Protein AF-A0A1T5EN67-F1 (afdb_monomer_lite)

Foldseek 3Di:
DPPDDPVVVCVPDVDPVRVLLVVLLPLQLPDPVLVVLLVDDDAPVCLLVSLLVNLVSSLVSCVVCVVSLVSLVVVVVVPDVSSVVSVCVRCVSVLVSQLVLLCVLCVPPDPVLHDNSNVLSVVLVVLSVVLSNPQPPDDPDPDHSVNSSSVSSVVSSQSSNSHDPPPPPDDDPPPDPPPDDDDDDPDDDDDDDDDDDDD

Secondary structure (DSSP, 8-state):
-----HHHHTTT-SSHHHHHHHHHHT--SS-HHHHHHHHS---TTTHHHHHHHHHHHHHHHHHHHHHHHHHHHHHHHTT-HHHHHHHHHHHHHHHHHHHHHHHHHTTTS-GGGPPPHHHHHHHHHHHHHHHHHHTTSPPSSS--HHHHHHHHHHHHHHHHTTSS----SSS--PPPPPS--PPPP--------------

Sequence (199 aa):
MAAVSSSTFYLYFESVAEAGLAVVEEVQQATPELMALLATEWTADNVMAKAKAFVQAYMAVWDTHHALLRIRNFVADEGDKRFHDVRRRAVEPIHLALQEKIEALQADLPPDQRLDPPSTASVVLAMLERTAALVRLPSAHKATRPRQIETTAFLLASALMGGMPRDVKNARKSPAKPAGQQRPARRRARQAEDGTTGA

Structure (mmCIF, N/CA/C/O backbone):
data_AF-A0A1T5EN67-F1
#
_entry.id   AF-A0A1T5EN67-F1
#
loop_
_atom_site.group_PDB
_atom_site.id
_atom_site.type_symbol
_atom_site.label_atom_id
_atom_site.label_alt_id
_atom_site.label_comp_id
_atom_site.label_asym_id
_atom_site.label_entity_id
_atom_site.label_seq_id
_atom_site.pdbx_PDB_ins_code
_atom_site.Cartn_x
_atom_site.Cartn_y
_atom_site.Cartn_z
_atom_site.occupancy
_atom_site.B_iso_or_equiv
_atom_site.auth_seq_id
_atom_site.auth_comp_id
_atom_site.auth_asym_id
_atom_site.auth_atom_id
_atom_site.pdbx_PDB_model_num
ATOM 1 N N . MET A 1 1 ? 21.736 -10.598 -19.659 1.00 48.94 1 MET A N 1
ATOM 2 C CA . MET A 1 1 ? 21.180 -9.678 -20.674 1.00 48.94 1 MET A CA 1
ATOM 3 C C . MET A 1 1 ? 20.738 -10.512 -21.858 1.00 48.94 1 MET A C 1
ATOM 5 O O . MET A 1 1 ? 21.446 -11.461 -22.174 1.00 48.94 1 MET A O 1
ATOM 9 N N . ALA A 1 2 ? 19.597 -10.208 -22.478 1.00 57.59 2 ALA A N 1
ATOM 10 C CA . ALA A 1 2 ? 19.244 -10.841 -23.745 1.00 57.59 2 ALA A CA 1
ATOM 11 C C . ALA A 1 2 ? 20.337 -10.490 -24.770 1.00 57.59 2 ALA A C 1
ATOM 13 O O . ALA A 1 2 ? 20.614 -9.313 -24.989 1.00 57.59 2 ALA A O 1
ATOM 14 N N . ALA A 1 3 ? 21.016 -11.493 -25.325 1.00 66.75 3 ALA A N 1
ATOM 15 C CA . ALA A 1 3 ? 22.124 -11.317 -26.265 1.00 66.75 3 ALA A CA 1
ATOM 16 C C . ALA A 1 3 ? 21.603 -11.006 -27.680 1.00 66.75 3 ALA A C 1
ATOM 18 O O . ALA A 1 3 ? 21.894 -11.720 -28.635 1.00 66.75 3 ALA A O 1
ATOM 19 N N . VAL A 1 4 ? 20.773 -9.971 -27.801 1.00 75.38 4 VAL A N 1
ATOM 20 C CA . VAL A 1 4 ? 20.157 -9.543 -29.061 1.00 75.38 4 VAL A CA 1
ATOM 21 C C . VAL A 1 4 ? 20.617 -8.134 -29.417 1.00 75.38 4 VAL A C 1
ATOM 23 O O . VAL A 1 4 ? 20.901 -7.319 -28.541 1.00 75.38 4 VAL A O 1
ATOM 26 N N . SER A 1 5 ? 20.724 -7.852 -30.717 1.00 82.50 5 SER A N 1
ATOM 27 C CA . SER A 1 5 ? 21.092 -6.518 -31.196 1.00 82.50 5 SER A CA 1
ATOM 28 C C . SER A 1 5 ? 20.009 -5.487 -30.845 1.00 82.50 5 SER A C 1
ATOM 30 O O . SER A 1 5 ? 18.836 -5.842 -30.722 1.00 82.50 5 SER A O 1
ATOM 32 N N . SER A 1 6 ? 20.380 -4.205 -30.740 1.00 81.31 6 SER A N 1
ATOM 33 C CA . SER A 1 6 ? 19.417 -3.104 -30.546 1.00 81.31 6 SER A CA 1
ATOM 34 C C . SER A 1 6 ? 18.300 -3.139 -31.600 1.00 81.31 6 SER A C 1
ATOM 36 O O . SER A 1 6 ? 17.125 -3.028 -31.273 1.00 81.31 6 SER A O 1
ATOM 38 N N . SER A 1 7 ? 18.643 -3.419 -32.860 1.00 82.62 7 SER A N 1
ATOM 39 C CA . SER A 1 7 ? 17.667 -3.549 -33.946 1.00 82.62 7 SER A CA 1
ATOM 40 C C . SER A 1 7 ? 16.683 -4.700 -33.723 1.00 82.62 7 SER A C 1
ATOM 42 O O . SER A 1 7 ? 15.506 -4.568 -34.029 1.00 82.62 7 SER A O 1
ATOM 44 N N . THR A 1 8 ? 17.145 -5.820 -33.158 1.00 83.56 8 THR A N 1
ATOM 45 C CA . THR A 1 8 ? 16.290 -6.967 -32.819 1.00 83.56 8 THR A CA 1
ATOM 46 C C . THR A 1 8 ? 15.347 -6.652 -31.656 1.00 83.56 8 THR A C 1
ATOM 48 O O . THR A 1 8 ? 14.231 -7.151 -31.647 1.00 83.56 8 THR A O 1
ATOM 51 N N . PHE A 1 9 ? 15.757 -5.818 -30.694 1.00 83.81 9 PHE A N 1
ATOM 52 C CA . PHE A 1 9 ? 14.887 -5.364 -29.601 1.00 83.81 9 PHE A CA 1
ATOM 53 C C . PHE A 1 9 ? 13.674 -4.588 -30.132 1.00 83.81 9 PHE A C 1
ATOM 55 O O . PHE A 1 9 ? 12.543 -4.885 -29.750 1.00 83.81 9 PHE A O 1
ATOM 62 N N . TYR A 1 10 ? 13.901 -3.670 -31.077 1.00 86.94 10 TYR A N 1
ATOM 63 C CA . TYR A 1 10 ? 12.835 -2.857 -31.669 1.00 86.94 10 TYR A CA 1
ATOM 64 C C . TYR A 1 10 ? 11.905 -3.618 -32.631 1.00 86.94 10 TYR A C 1
ATOM 66 O O . TYR A 1 10 ? 10.948 -3.043 -33.139 1.00 86.94 10 TYR A O 1
ATOM 74 N N . LEU A 1 11 ? 12.144 -4.915 -32.866 1.00 86.56 11 LEU A N 1
ATOM 75 C CA . LEU A 1 11 ? 11.154 -5.788 -33.509 1.00 86.56 11 LEU A CA 1
ATOM 76 C C . LEU A 1 11 ? 10.021 -6.186 -32.554 1.00 86.56 11 LEU A C 1
ATOM 78 O O . LEU A 1 11 ? 8.945 -6.543 -33.022 1.00 86.56 11 LEU A O 1
ATOM 82 N N . TYR A 1 12 ? 10.274 -6.167 -31.241 1.00 82.88 12 TYR A N 1
ATOM 83 C CA . TYR A 1 12 ? 9.320 -6.604 -30.217 1.00 82.88 12 TYR A CA 1
ATOM 84 C C . TYR A 1 12 ? 8.681 -5.444 -29.456 1.00 82.88 12 TYR A C 1
ATOM 86 O O . TYR A 1 12 ? 7.569 -5.595 -28.965 1.00 82.88 12 TYR A O 1
ATOM 94 N N . PHE A 1 13 ? 9.380 -4.313 -29.341 1.00 86.31 13 PHE A N 1
ATOM 95 C CA . PHE A 1 13 ? 8.909 -3.138 -28.614 1.00 86.31 13 PHE A CA 1
ATOM 96 C C . PHE A 1 13 ? 9.216 -1.873 -29.412 1.00 86.31 13 PHE A C 1
ATOM 98 O O . PHE A 1 13 ? 10.349 -1.671 -29.838 1.00 86.31 13 PHE A O 1
ATOM 105 N N . GLU A 1 14 ? 8.247 -0.978 -29.553 1.00 83.19 14 GLU A N 1
ATOM 106 C CA . GLU A 1 14 ? 8.411 0.348 -30.152 1.00 83.19 14 GLU A CA 1
ATOM 107 C C . GLU A 1 14 ? 9.344 1.236 -29.313 1.00 83.19 14 GLU A C 1
ATOM 109 O O . GLU A 1 14 ? 10.020 2.119 -29.843 1.00 83.19 14 GLU A O 1
ATOM 114 N N . SER A 1 15 ? 9.414 1.017 -27.993 1.00 84.69 15 SER A N 1
ATOM 115 C CA . SER A 1 15 ? 10.289 1.785 -27.099 1.00 84.69 15 SER A CA 1
ATOM 116 C C . SER A 1 15 ? 10.739 1.018 -25.853 1.00 84.69 15 SER A C 1
ATOM 118 O O . SER A 1 15 ? 10.124 0.046 -25.421 1.00 84.69 15 SER A O 1
ATOM 120 N N . VAL A 1 16 ? 11.792 1.518 -25.196 1.00 83.75 16 VAL A N 1
ATOM 121 C CA . VAL A 1 16 ? 12.219 1.028 -23.870 1.00 83.75 16 VAL A CA 1
ATOM 122 C C . VAL A 1 16 ? 11.106 1.188 -22.827 1.00 83.75 16 VAL A C 1
ATOM 124 O O . VAL A 1 16 ? 10.956 0.333 -21.957 1.00 83.75 16 VAL A O 1
ATOM 127 N N . ALA A 1 17 ? 10.310 2.259 -22.922 1.00 82.31 17 ALA A N 1
ATOM 128 C CA . ALA A 1 17 ? 9.166 2.474 -22.043 1.00 82.31 17 ALA A CA 1
ATOM 129 C C . ALA A 1 17 ? 8.093 1.397 -22.251 1.00 82.31 17 ALA A C 1
ATOM 131 O O . ALA A 1 17 ? 7.559 0.884 -21.279 1.00 82.31 17 ALA A O 1
ATOM 132 N N . GLU A 1 18 ? 7.824 0.994 -23.490 1.00 84.88 18 GLU A N 1
ATOM 133 C CA . GLU A 1 18 ? 6.879 -0.087 -23.779 1.00 84.88 18 GLU A CA 1
ATOM 134 C C . GLU A 1 18 ? 7.373 -1.447 -23.269 1.00 84.88 18 GLU A C 1
ATOM 136 O O . GLU A 1 18 ? 6.616 -2.172 -22.628 1.00 84.88 18 GLU A O 1
ATOM 141 N N . ALA A 1 19 ? 8.659 -1.761 -23.446 1.00 86.56 19 ALA A N 1
ATOM 142 C CA . ALA A 1 19 ? 9.243 -2.960 -22.845 1.00 86.56 19 ALA A CA 1
ATOM 143 C C . ALA A 1 19 ? 9.127 -2.947 -21.312 1.00 86.56 19 ALA A C 1
ATOM 145 O O . ALA A 1 19 ? 8.811 -3.961 -20.691 1.00 86.56 19 ALA A O 1
ATOM 146 N N . GLY A 1 20 ? 9.350 -1.786 -20.688 1.00 86.31 20 GLY A N 1
ATOM 147 C CA . GLY A 1 20 ? 9.154 -1.600 -19.251 1.00 86.31 20 GLY A CA 1
ATOM 148 C C . GLY A 1 20 ? 7.692 -1.736 -18.819 1.00 86.31 20 GLY A C 1
ATOM 149 O O . GLY A 1 20 ? 7.432 -2.297 -17.755 1.00 86.31 20 GLY A O 1
ATOM 150 N N . LEU A 1 21 ? 6.752 -1.260 -19.641 1.00 89.81 21 LEU A N 1
ATOM 151 C CA . LEU A 1 21 ? 5.315 -1.376 -19.407 1.00 89.81 21 LEU A CA 1
ATOM 152 C C . LEU A 1 21 ? 4.895 -2.849 -19.368 1.00 89.81 21 LEU A C 1
ATOM 154 O O . LEU A 1 21 ? 4.294 -3.273 -18.387 1.00 89.81 21 LEU A O 1
ATOM 158 N N . ALA A 1 22 ? 5.303 -3.637 -20.366 1.00 89.50 22 ALA A N 1
ATOM 159 C CA . ALA A 1 22 ? 4.999 -5.065 -20.430 1.00 89.50 22 ALA A CA 1
ATOM 160 C C . ALA A 1 22 ? 5.519 -5.827 -19.199 1.00 89.50 22 ALA A C 1
ATOM 162 O O . ALA A 1 22 ? 4.826 -6.665 -18.636 1.00 89.50 22 ALA A O 1
ATOM 163 N N . VAL A 1 23 ? 6.726 -5.503 -18.725 1.00 90.38 23 VAL A N 1
ATOM 164 C CA . VAL A 1 23 ? 7.293 -6.158 -17.536 1.00 90.38 23 VAL A CA 1
ATOM 165 C C . VAL A 1 23 ? 6.575 -5.739 -16.253 1.00 90.38 23 VAL A C 1
ATOM 167 O O . VAL A 1 23 ? 6.419 -6.557 -15.348 1.00 90.38 23 VAL A O 1
ATOM 170 N N . VAL A 1 24 ? 6.164 -4.473 -16.128 1.00 92.25 24 VAL A N 1
ATOM 171 C CA . VAL A 1 24 ? 5.508 -4.011 -14.898 1.00 92.25 24 VAL A CA 1
ATOM 172 C C . VAL A 1 24 ? 4.030 -4.391 -14.817 1.00 92.25 24 VAL A C 1
ATOM 174 O O . VAL A 1 24 ? 3.497 -4.460 -13.711 1.00 92.25 24 VAL A O 1
ATOM 177 N N . GLU A 1 25 ? 3.380 -4.691 -15.942 1.00 91.50 25 GLU A N 1
ATOM 178 C CA . GLU A 1 25 ? 2.029 -5.268 -15.955 1.00 91.50 25 GLU A CA 1
ATOM 179 C C . GLU A 1 25 ? 1.958 -6.630 -15.256 1.00 91.50 25 GLU A C 1
ATOM 181 O O . GLU A 1 25 ? 0.966 -6.920 -14.594 1.00 91.50 25 GLU A O 1
ATOM 186 N N . GLU A 1 26 ? 3.040 -7.407 -15.296 1.00 89.25 26 GLU A N 1
ATOM 187 C CA . GLU A 1 26 ? 3.143 -8.704 -14.617 1.00 89.25 26 GLU A CA 1
ATOM 188 C C . GLU A 1 26 ? 3.415 -8.581 -13.103 1.00 89.25 26 GLU A C 1
ATOM 190 O O . GLU A 1 26 ? 3.415 -9.573 -12.369 1.00 89.25 26 GLU A O 1
ATOM 195 N N . VAL A 1 27 ? 3.674 -7.368 -12.592 1.00 92.00 27 VAL A N 1
ATOM 196 C CA . VAL A 1 27 ? 3.967 -7.160 -11.168 1.00 92.00 27 VAL A CA 1
ATOM 197 C C . VAL A 1 27 ? 2.672 -7.086 -10.364 1.00 92.00 27 VAL A C 1
ATOM 199 O O . VAL A 1 27 ? 2.053 -6.029 -10.212 1.00 92.00 27 VAL A O 1
ATOM 202 N N . GLN A 1 28 ? 2.313 -8.211 -9.753 1.00 91.75 28 GLN A N 1
ATOM 203 C CA . GLN A 1 28 ? 1.183 -8.298 -8.837 1.00 91.75 28 GLN A CA 1
ATOM 204 C C . GLN A 1 28 ? 1.518 -7.659 -7.479 1.00 91.75 28 GLN A C 1
ATOM 206 O O . GLN A 1 28 ? 2.172 -8.269 -6.635 1.00 91.75 28 GLN A O 1
ATOM 211 N N . GLN A 1 29 ? 1.042 -6.433 -7.229 1.00 94.75 29 GLN A N 1
ATOM 212 C CA . GLN A 1 29 ? 1.193 -5.807 -5.906 1.00 94.75 29 GLN A CA 1
ATOM 213 C C . GLN A 1 29 ? 0.214 -6.358 -4.863 1.00 94.75 29 GLN A C 1
ATOM 215 O O . GLN A 1 29 ? 0.575 -6.514 -3.697 1.00 94.75 29 GLN A O 1
ATOM 220 N N . ALA A 1 30 ? -1.019 -6.651 -5.278 1.00 96.12 30 ALA A N 1
ATOM 221 C CA . ALA A 1 30 ? -2.037 -7.283 -4.449 1.00 96.12 30 ALA A CA 1
ATOM 222 C C . ALA A 1 30 ? -1.812 -8.803 -4.400 1.00 96.12 30 ALA A C 1
ATOM 224 O O . ALA A 1 30 ? -2.541 -9.568 -5.037 1.00 96.12 30 ALA A O 1
ATOM 225 N N . THR A 1 31 ? -0.752 -9.248 -3.720 1.00 96.25 31 THR A N 1
ATOM 226 C CA . THR A 1 31 ? -0.434 -10.683 -3.648 1.00 96.25 31 THR A CA 1
ATOM 227 C C . THR A 1 31 ? -1.480 -11.441 -2.825 1.00 96.25 31 THR A C 1
ATOM 229 O O . THR A 1 31 ? -2.095 -10.851 -1.928 1.00 96.25 31 THR A O 1
ATOM 232 N N . PRO A 1 32 ? -1.681 -12.750 -3.072 1.00 96.00 32 PRO A N 1
ATOM 233 C CA . PRO A 1 32 ? -2.606 -13.562 -2.285 1.00 96.00 32 PRO A CA 1
ATOM 234 C C . PRO A 1 32 ? -2.343 -13.488 -0.777 1.00 96.00 32 PRO A C 1
ATOM 236 O O . PRO A 1 32 ? -3.283 -13.398 0.005 1.00 96.00 32 PRO A O 1
ATOM 239 N N . GLU A 1 33 ? -1.078 -13.455 -0.356 1.00 94.25 33 GLU A N 1
ATOM 240 C CA . GLU A 1 33 ? -0.681 -13.380 1.054 1.00 94.25 33 GLU A CA 1
ATOM 241 C C . GLU A 1 33 ? -1.065 -12.034 1.678 1.00 94.25 33 GLU A C 1
ATOM 243 O O . GLU A 1 33 ? -1.576 -11.982 2.800 1.00 94.25 33 GLU A O 1
ATOM 248 N N . LEU A 1 34 ? -0.844 -10.938 0.942 1.00 96.25 34 LEU A N 1
ATOM 249 C CA . LEU A 1 34 ? -1.196 -9.593 1.385 1.00 96.25 34 LEU A CA 1
ATOM 250 C C . LEU A 1 34 ? -2.718 -9.445 1.522 1.00 96.25 34 LEU A C 1
ATOM 252 O O . LEU A 1 34 ? -3.210 -8.935 2.532 1.00 96.25 34 LEU A O 1
ATOM 256 N N . MET A 1 35 ? -3.459 -9.936 0.527 1.00 98.00 35 MET A N 1
ATOM 257 C CA . MET A 1 35 ? -4.919 -9.896 0.520 1.00 98.00 35 MET A CA 1
ATOM 258 C C . MET A 1 35 ? -5.520 -10.815 1.587 1.00 98.00 35 MET A C 1
ATOM 260 O O . MET A 1 35 ? -6.459 -10.415 2.269 1.00 98.00 35 MET A O 1
ATOM 264 N N . ALA A 1 36 ? -4.944 -11.999 1.818 1.00 96.88 36 ALA A N 1
ATOM 265 C CA . ALA A 1 36 ? -5.370 -12.894 2.892 1.00 96.88 36 ALA A CA 1
ATOM 266 C C . ALA A 1 36 ? -5.233 -12.233 4.270 1.00 96.88 36 ALA A C 1
ATOM 268 O O . ALA A 1 36 ? -6.120 -12.364 5.112 1.00 96.88 36 ALA A O 1
ATOM 269 N N . LEU A 1 37 ? -4.162 -11.466 4.502 1.00 97.06 37 LEU A N 1
ATOM 270 C CA . LEU A 1 37 ? -3.990 -10.733 5.754 1.00 97.06 37 LEU A CA 1
ATOM 271 C C . LEU A 1 37 ? -5.061 -9.647 5.948 1.00 97.06 37 LEU A C 1
ATOM 273 O O . LEU A 1 37 ? -5.591 -9.507 7.059 1.00 97.06 37 LEU A O 1
ATOM 277 N N . LEU A 1 38 ? -5.401 -8.914 4.883 1.00 96.94 38 LEU A N 1
ATOM 278 C CA . LEU A 1 38 ? -6.508 -7.954 4.891 1.00 96.94 38 LEU A CA 1
ATOM 279 C C . LEU A 1 38 ? -7.872 -8.633 5.035 1.00 96.94 38 LEU A C 1
ATOM 281 O O . LEU A 1 38 ? -8.760 -8.033 5.624 1.00 96.94 38 LEU A O 1
ATOM 285 N N . ALA A 1 39 ? -8.041 -9.875 4.590 1.00 96.44 39 ALA A N 1
ATOM 286 C CA . ALA A 1 39 ? -9.281 -10.626 4.776 1.00 96.44 39 ALA A CA 1
ATOM 287 C C . ALA A 1 39 ? -9.467 -11.144 6.215 1.00 96.44 39 ALA A C 1
ATOM 289 O O . ALA A 1 39 ? -10.592 -11.405 6.633 1.00 96.44 39 ALA A O 1
ATOM 290 N N . THR A 1 40 ? -8.390 -11.282 7.001 1.00 96.88 40 THR A N 1
ATOM 291 C CA . THR A 1 40 ? -8.525 -11.695 8.410 1.00 96.88 40 THR A CA 1
ATOM 292 C C . THR A 1 40 ? -9.257 -10.654 9.258 1.00 96.88 40 THR A C 1
ATOM 294 O O . THR A 1 40 ? -9.258 -9.458 8.951 1.00 96.88 40 THR A O 1
ATOM 297 N N . GLU A 1 41 ? -9.834 -11.096 10.374 1.00 95.25 41 GLU A N 1
ATOM 298 C CA . GLU A 1 41 ? -10.439 -10.205 11.363 1.00 95.25 41 GLU A CA 1
ATOM 299 C C . GLU A 1 41 ? -9.380 -9.326 12.043 1.00 95.25 41 GLU A C 1
ATOM 301 O O . GLU A 1 41 ? -8.311 -9.801 12.453 1.00 95.25 41 GLU A O 1
ATOM 306 N N . TRP A 1 42 ? -9.672 -8.026 12.122 1.00 95.88 42 TRP A N 1
ATOM 307 C CA . TRP A 1 42 ? -8.874 -7.047 12.853 1.00 95.88 42 TRP A CA 1
ATOM 308 C C . TRP A 1 42 ? -9.767 -6.435 13.931 1.00 95.88 42 TRP A C 1
ATOM 310 O O . TRP A 1 42 ? -10.912 -6.091 13.661 1.00 95.88 42 TRP A O 1
ATOM 320 N N . THR A 1 43 ? -9.234 -6.297 15.136 1.00 92.75 43 THR A N 1
ATOM 321 C CA . THR A 1 43 ? -9.915 -5.743 16.311 1.00 92.75 43 THR A CA 1
ATOM 322 C C . THR A 1 43 ? -8.987 -4.755 17.006 1.00 92.75 43 THR A C 1
ATOM 324 O O . THR A 1 43 ? -7.783 -4.742 16.738 1.00 92.75 43 THR A O 1
ATOM 327 N N . ALA A 1 44 ? -9.507 -3.958 17.942 1.00 89.19 44 ALA A N 1
ATOM 328 C CA . ALA A 1 44 ? -8.688 -3.033 18.728 1.00 89.19 44 ALA A CA 1
ATOM 329 C C . ALA A 1 44 ? -7.484 -3.724 19.408 1.00 89.19 44 ALA A C 1
ATOM 331 O O . ALA A 1 44 ? -6.394 -3.157 19.454 1.00 89.19 44 ALA A O 1
ATOM 332 N N . ASP A 1 45 ? -7.653 -4.973 19.851 1.00 92.06 45 ASP A N 1
ATOM 333 C CA . ASP A 1 45 ? -6.621 -5.727 20.572 1.00 92.06 45 ASP A CA 1
ATOM 334 C C . ASP A 1 45 ? -5.498 -6.249 19.665 1.00 92.06 45 ASP A C 1
ATOM 336 O O . ASP A 1 45 ? -4.371 -6.456 20.118 1.00 92.06 45 ASP A O 1
ATOM 340 N N . ASN A 1 46 ? -5.779 -6.474 18.376 1.00 95.25 46 ASN A N 1
ATOM 341 C CA . ASN A 1 46 ? -4.821 -7.079 17.446 1.00 95.25 46 ASN A CA 1
ATOM 342 C C . ASN A 1 46 ? -4.374 -6.144 16.306 1.00 95.25 46 ASN A C 1
ATOM 344 O O . ASN A 1 46 ? -3.429 -6.483 15.584 1.00 95.25 46 ASN A O 1
ATOM 348 N N . VAL A 1 47 ? -4.997 -4.965 16.166 1.00 95.25 47 VAL A N 1
ATOM 349 C CA . VAL A 1 47 ? -4.799 -4.036 15.040 1.00 95.25 47 VAL A CA 1
ATOM 350 C C . VAL A 1 47 ? -3.330 -3.678 14.842 1.00 95.25 47 VAL A C 1
ATOM 352 O O . VAL A 1 47 ? -2.854 -3.647 13.712 1.00 95.25 47 VAL A O 1
ATOM 355 N N . MET A 1 48 ? -2.571 -3.481 15.924 1.00 95.88 48 MET A N 1
ATOM 356 C CA . MET A 1 48 ? -1.154 -3.124 15.835 1.00 95.88 48 MET A CA 1
ATOM 357 C C . MET A 1 48 ? -0.310 -4.265 15.257 1.00 95.88 48 MET A C 1
ATOM 359 O O . MET A 1 48 ? 0.514 -4.054 14.366 1.00 95.88 48 MET A O 1
ATOM 363 N N . ALA A 1 49 ? -0.533 -5.492 15.734 1.00 96.31 49 ALA A N 1
ATOM 364 C CA . ALA A 1 49 ? 0.185 -6.669 15.256 1.00 96.31 49 ALA A CA 1
ATOM 365 C C . ALA A 1 49 ? -0.147 -6.957 13.784 1.00 96.31 49 ALA A C 1
ATOM 367 O O . ALA A 1 49 ? 0.751 -7.214 12.979 1.00 96.31 49 ALA A O 1
ATOM 368 N N . LYS A 1 50 ? -1.429 -6.846 13.417 1.00 97.69 50 LYS A N 1
ATOM 369 C CA . LYS A 1 50 ? -1.907 -7.020 12.043 1.00 97.69 50 LYS A CA 1
ATOM 370 C C . LYS A 1 50 ? -1.378 -5.933 11.104 1.00 97.69 50 LYS A C 1
ATOM 372 O O . LYS A 1 50 ? -0.862 -6.259 10.037 1.00 97.69 50 LYS A O 1
ATOM 377 N N . ALA A 1 51 ? -1.408 -4.668 11.526 1.00 97.50 51 ALA A N 1
ATOM 378 C CA . ALA A 1 51 ? -0.851 -3.544 10.777 1.00 97.50 51 ALA A CA 1
ATOM 379 C C . ALA A 1 51 ? 0.648 -3.724 10.525 1.00 97.50 51 ALA A C 1
ATOM 381 O O . ALA A 1 51 ? 1.115 -3.523 9.406 1.00 97.50 51 ALA A O 1
ATOM 382 N N . LYS A 1 52 ? 1.408 -4.167 11.532 1.00 97.38 52 LYS A N 1
ATOM 383 C CA . LYS A 1 52 ? 2.839 -4.446 11.380 1.00 97.38 52 LYS A CA 1
ATOM 384 C C . LYS A 1 52 ? 3.108 -5.568 10.384 1.00 97.38 52 LYS A C 1
ATOM 386 O O . LYS A 1 52 ? 3.935 -5.383 9.493 1.00 97.38 52 LYS A O 1
ATOM 391 N N . ALA A 1 53 ? 2.387 -6.685 10.492 1.00 97.69 53 ALA A N 1
ATOM 392 C CA . ALA A 1 53 ? 2.489 -7.783 9.533 1.00 97.69 53 ALA A CA 1
ATOM 393 C C . ALA A 1 53 ? 2.154 -7.316 8.105 1.00 97.69 53 ALA A C 1
ATOM 395 O O . ALA A 1 53 ? 2.852 -7.669 7.156 1.00 97.69 53 ALA A O 1
ATOM 396 N N . PHE A 1 54 ? 1.144 -6.454 7.958 1.00 98.00 54 PHE A N 1
ATOM 397 C CA . PHE A 1 54 ? 0.726 -5.919 6.666 1.00 98.00 54 PHE A CA 1
ATOM 398 C C . PHE A 1 54 ? 1.772 -4.990 6.057 1.00 98.00 54 PHE A C 1
ATOM 400 O O . PHE A 1 54 ? 2.141 -5.163 4.900 1.00 98.00 54 PHE A O 1
ATOM 407 N N . VAL A 1 55 ? 2.322 -4.059 6.841 1.00 97.38 55 VAL A N 1
ATOM 408 C CA . VAL A 1 55 ? 3.413 -3.179 6.394 1.00 97.38 55 VAL A CA 1
ATOM 409 C C . VAL A 1 55 ? 4.630 -3.997 5.969 1.00 97.38 55 VAL A C 1
ATOM 411 O O . VAL A 1 55 ? 5.236 -3.704 4.941 1.00 97.38 55 VAL A O 1
ATOM 414 N N . GLN A 1 56 ? 4.985 -5.035 6.729 1.00 96.00 56 GLN A N 1
ATOM 415 C CA . GLN A 1 56 ? 6.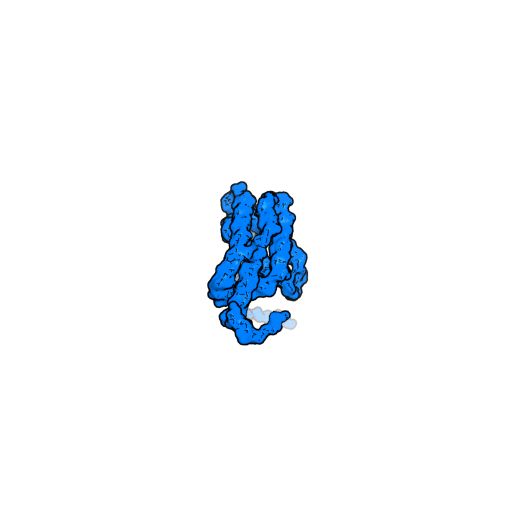104 -5.915 6.391 1.00 96.00 56 GLN A CA 1
ATOM 416 C C . GLN A 1 56 ? 5.864 -6.672 5.082 1.00 96.00 56 GLN A C 1
ATOM 418 O O . GLN A 1 56 ? 6.752 -6.683 4.232 1.00 96.00 56 GLN A O 1
ATOM 423 N N . ALA A 1 57 ? 4.676 -7.254 4.898 1.00 96.56 57 ALA A N 1
ATOM 424 C CA . ALA A 1 57 ? 4.303 -7.948 3.666 1.00 96.56 57 ALA A CA 1
ATOM 425 C C . ALA A 1 57 ? 4.285 -6.993 2.461 1.00 96.56 57 ALA A C 1
ATOM 427 O O . ALA A 1 57 ? 4.880 -7.287 1.428 1.00 96.56 57 ALA A O 1
ATOM 428 N N . TYR A 1 58 ? 3.700 -5.802 2.616 1.00 96.62 58 TYR A N 1
ATOM 429 C CA . TYR A 1 58 ? 3.686 -4.773 1.576 1.00 96.62 58 TYR A CA 1
ATOM 430 C C . TYR A 1 58 ? 5.106 -4.335 1.187 1.00 96.62 58 TYR A C 1
ATOM 432 O O . TYR A 1 58 ? 5.435 -4.221 0.006 1.00 96.62 58 TYR A O 1
ATOM 440 N N . MET A 1 59 ? 5.986 -4.129 2.172 1.00 94.56 59 MET A N 1
ATOM 441 C CA . MET A 1 59 ? 7.391 -3.819 1.905 1.00 94.56 59 MET A CA 1
ATOM 442 C C . MET A 1 59 ? 8.131 -4.978 1.238 1.00 94.56 59 MET A C 1
ATOM 444 O O . MET A 1 59 ? 8.998 -4.712 0.416 1.00 94.56 59 MET A O 1
ATOM 448 N N . ALA A 1 60 ? 7.790 -6.234 1.537 1.00 93.81 60 ALA A N 1
ATOM 449 C CA . ALA A 1 60 ? 8.397 -7.395 0.888 1.00 93.81 60 ALA A CA 1
ATOM 450 C C . ALA A 1 60 ? 8.074 -7.451 -0.618 1.00 93.81 60 ALA A C 1
ATOM 452 O O . ALA A 1 60 ? 8.957 -7.730 -1.425 1.00 93.81 60 ALA A O 1
ATOM 453 N N . VAL A 1 61 ? 6.849 -7.090 -1.015 1.00 94.31 61 VAL A N 1
ATOM 454 C CA . VAL A 1 61 ? 6.478 -6.930 -2.435 1.00 94.31 61 VAL A CA 1
ATOM 455 C C . VAL A 1 61 ? 7.356 -5.872 -3.105 1.00 94.31 61 VAL A C 1
ATOM 457 O O . VAL A 1 61 ? 7.952 -6.104 -4.160 1.00 94.31 61 VAL A O 1
ATOM 460 N N . TRP A 1 62 ? 7.487 -4.711 -2.458 1.00 94.50 62 TRP A N 1
ATOM 461 C CA . TRP A 1 62 ? 8.368 -3.644 -2.928 1.00 94.50 62 TRP A CA 1
ATOM 462 C C . TRP A 1 62 ? 9.828 -4.067 -2.970 1.00 94.50 62 TRP A C 1
ATOM 464 O O . TRP A 1 62 ? 10.565 -3.636 -3.851 1.00 94.50 62 TRP A O 1
ATOM 474 N N . ASP A 1 63 ? 10.254 -4.912 -2.041 1.00 92.25 63 ASP A N 1
ATOM 475 C CA . ASP A 1 63 ? 11.624 -5.367 -1.960 1.00 92.25 63 ASP A CA 1
ATOM 476 C C . ASP A 1 63 ? 12.021 -6.241 -3.154 1.00 92.25 63 ASP A C 1
ATOM 478 O O . ASP A 1 63 ? 13.150 -6.119 -3.641 1.00 92.25 63 ASP A O 1
ATOM 482 N N . THR A 1 64 ? 11.088 -7.063 -3.636 1.00 93.50 64 THR A N 1
ATOM 483 C CA . THR A 1 64 ? 11.255 -7.935 -4.805 1.00 93.50 64 THR A CA 1
ATOM 484 C C . THR A 1 64 ? 11.233 -7.148 -6.117 1.00 93.50 64 THR A C 1
ATOM 486 O O . THR A 1 64 ? 12.025 -7.428 -7.014 1.00 93.50 64 THR A O 1
ATOM 489 N N . HIS A 1 65 ? 10.376 -6.126 -6.229 1.00 93.75 65 HIS A N 1
ATOM 490 C CA . HIS A 1 65 ? 10.110 -5.427 -7.498 1.00 93.75 65 HIS A CA 1
ATOM 491 C C . HIS A 1 65 ? 10.529 -3.945 -7.516 1.00 93.75 65 HIS A C 1
ATOM 493 O O . HIS A 1 65 ? 10.083 -3.187 -8.377 1.00 93.75 65 HIS A O 1
ATOM 499 N N . HIS A 1 66 ? 11.395 -3.511 -6.591 1.00 91.75 66 HIS A N 1
ATOM 500 C CA . HIS A 1 66 ? 11.677 -2.090 -6.309 1.00 91.75 66 HIS A CA 1
ATOM 501 C C . HIS A 1 66 ? 11.961 -1.241 -7.551 1.00 91.75 66 HIS A C 1
ATOM 503 O O . HIS A 1 66 ? 11.347 -0.190 -7.729 1.00 91.75 66 HIS A O 1
ATOM 509 N N . ALA A 1 67 ? 12.867 -1.699 -8.420 1.00 90.50 67 ALA A N 1
ATOM 510 C CA . ALA A 1 67 ? 13.261 -0.960 -9.617 1.00 90.50 67 ALA A CA 1
ATOM 511 C C . ALA A 1 67 ? 12.087 -0.776 -10.593 1.00 90.50 67 ALA A C 1
ATOM 513 O O . ALA A 1 67 ? 11.877 0.328 -11.091 1.00 90.50 67 ALA A O 1
ATOM 514 N N . LEU A 1 68 ? 11.295 -1.831 -10.808 1.00 92.81 68 LEU A N 1
ATOM 515 C CA . LEU A 1 68 ? 10.134 -1.811 -11.701 1.00 92.81 68 LEU A CA 1
ATOM 516 C C . LEU A 1 68 ? 9.041 -0.886 -11.166 1.00 92.81 68 LEU A C 1
ATOM 518 O O . LEU A 1 68 ? 8.542 -0.037 -11.900 1.00 92.81 68 LEU A O 1
ATOM 522 N N . LEU A 1 69 ? 8.725 -0.983 -9.871 1.00 94.25 69 LEU A N 1
ATOM 523 C CA . LEU A 1 69 ? 7.725 -0.125 -9.233 1.00 94.25 69 LEU A CA 1
ATOM 524 C C . LEU A 1 69 ? 8.153 1.349 -9.241 1.00 94.25 69 LEU A C 1
ATOM 526 O O . LEU A 1 69 ? 7.329 2.227 -9.493 1.00 94.25 69 LEU A O 1
ATOM 530 N N . ARG A 1 70 ? 9.448 1.638 -9.038 1.00 92.00 70 ARG A N 1
ATOM 531 C CA . ARG A 1 70 ? 9.991 3.000 -9.166 1.00 92.00 70 ARG A CA 1
ATOM 532 C C . ARG A 1 70 ? 9.857 3.547 -10.580 1.00 92.00 70 ARG A C 1
ATOM 534 O O . ARG A 1 70 ? 9.442 4.691 -10.725 1.00 92.00 70 ARG A O 1
ATOM 541 N N . ILE A 1 71 ? 10.243 2.767 -11.591 1.00 91.06 71 ILE A N 1
ATOM 542 C CA . ILE A 1 71 ? 10.163 3.193 -12.994 1.00 91.06 71 ILE A CA 1
ATOM 543 C C . ILE A 1 71 ? 8.707 3.429 -13.373 1.00 91.06 71 ILE A C 1
ATOM 545 O O . ILE A 1 71 ? 8.393 4.488 -13.905 1.00 91.06 71 ILE A O 1
ATOM 549 N N . ARG A 1 72 ? 7.808 2.502 -13.029 1.00 94.12 72 ARG A N 1
ATOM 550 C CA . ARG A 1 72 ? 6.381 2.667 -13.308 1.00 94.12 72 ARG A CA 1
ATOM 551 C C . ARG A 1 72 ? 5.824 3.933 -12.689 1.00 94.12 72 ARG A C 1
ATOM 553 O O . ARG A 1 72 ? 5.147 4.685 -13.377 1.00 94.12 72 ARG A O 1
ATOM 560 N N . ASN A 1 73 ? 6.108 4.170 -11.410 1.00 92.81 73 ASN A N 1
ATOM 561 C CA . ASN A 1 73 ? 5.607 5.359 -10.732 1.00 92.81 73 ASN A CA 1
ATOM 562 C C . ASN A 1 73 ? 6.199 6.633 -11.347 1.00 92.81 73 ASN A C 1
ATOM 564 O O . ASN A 1 73 ? 5.450 7.557 -11.614 1.00 92.81 73 ASN A O 1
ATOM 568 N N . PHE A 1 74 ? 7.498 6.651 -11.659 1.00 92.12 74 PHE A N 1
ATOM 569 C CA . PHE A 1 74 ? 8.141 7.793 -12.314 1.00 92.12 74 PHE A CA 1
ATOM 570 C C . PHE A 1 74 ? 7.515 8.117 -13.678 1.00 92.12 74 PHE A C 1
ATOM 572 O O . PHE A 1 74 ? 7.139 9.255 -13.920 1.00 92.12 74 PHE A O 1
ATOM 579 N N . VAL A 1 75 ? 7.352 7.120 -14.552 1.00 92.69 75 VAL A N 1
ATOM 580 C CA . VAL A 1 75 ? 6.784 7.332 -15.894 1.00 92.69 75 VAL A CA 1
ATOM 581 C C . VAL A 1 75 ? 5.295 7.702 -15.825 1.00 92.69 75 VAL A C 1
ATOM 583 O O . VAL A 1 75 ? 4.824 8.516 -16.619 1.00 92.69 75 VAL A O 1
ATOM 586 N N . ALA A 1 76 ? 4.557 7.161 -14.849 1.00 93.44 76 ALA A N 1
ATOM 587 C CA . ALA A 1 76 ? 3.187 7.587 -14.570 1.00 93.44 76 ALA A CA 1
ATOM 588 C C . ALA A 1 76 ? 3.123 9.052 -14.102 1.00 93.44 76 ALA A C 1
ATOM 590 O O . ALA A 1 76 ? 2.265 9.796 -14.568 1.00 93.44 76 ALA A O 1
ATOM 591 N N . ASP A 1 77 ? 4.026 9.466 -13.207 1.00 92.25 77 ASP A N 1
ATOM 592 C CA . ASP A 1 77 ? 4.085 10.831 -12.670 1.00 92.25 77 ASP A CA 1
ATOM 593 C C . ASP A 1 77 ? 4.510 11.858 -13.750 1.00 92.25 77 ASP A C 1
ATOM 595 O O . ASP A 1 77 ? 4.062 13.001 -13.710 1.00 92.25 77 ASP A O 1
ATOM 599 N N . GLU A 1 78 ? 5.291 11.443 -14.758 1.00 93.25 78 GLU A N 1
ATOM 600 C CA . GLU A 1 78 ? 5.601 12.234 -15.968 1.00 93.25 78 GLU A CA 1
ATOM 601 C C . GLU A 1 78 ? 4.421 12.323 -16.963 1.00 93.25 78 GLU A C 1
ATOM 603 O O . GLU A 1 78 ? 4.469 13.087 -17.928 1.00 93.25 78 GLU A O 1
ATOM 608 N N . GLY A 1 79 ? 3.337 11.572 -16.733 1.00 92.31 79 GLY A N 1
ATOM 609 C CA . GLY A 1 79 ? 2.068 11.719 -17.451 1.00 92.31 79 GLY A CA 1
ATOM 610 C C . GLY A 1 79 ? 1.741 10.643 -18.491 1.00 92.31 79 GLY A C 1
ATOM 611 O O . GLY A 1 79 ? 0.742 10.791 -19.202 1.00 92.31 79 GLY A O 1
ATOM 612 N N . ASP A 1 80 ? 2.508 9.548 -18.597 1.00 93.75 80 ASP A N 1
ATOM 613 C CA . ASP A 1 80 ? 2.108 8.429 -19.464 1.00 93.75 80 ASP A CA 1
ATOM 614 C C . ASP A 1 80 ? 0.900 7.692 -18.858 1.00 93.75 80 ASP A C 1
ATOM 616 O O . ASP A 1 80 ? 0.992 6.982 -17.848 1.00 93.75 80 ASP A O 1
ATOM 620 N N . LYS A 1 81 ? -0.258 7.848 -19.507 1.00 94.81 81 LYS A N 1
ATOM 621 C CA . LYS A 1 81 ? -1.537 7.285 -19.052 1.00 94.81 81 LYS A CA 1
ATOM 622 C C . LYS A 1 81 ? -1.513 5.764 -18.929 1.00 94.81 81 LYS A C 1
ATOM 624 O O . LYS A 1 81 ? -2.167 5.228 -18.041 1.00 94.81 81 LYS A O 1
ATOM 629 N N . ARG A 1 82 ? -0.737 5.064 -19.760 1.00 94.62 82 ARG A N 1
ATOM 630 C CA . ARG A 1 82 ? -0.657 3.597 -19.705 1.00 94.62 82 ARG A CA 1
ATOM 631 C C . ARG A 1 82 ? -0.037 3.154 -18.384 1.00 94.62 82 ARG A C 1
ATOM 633 O O . ARG A 1 82 ? -0.576 2.291 -17.700 1.00 94.62 82 ARG A O 1
ATOM 640 N N . PHE A 1 83 ? 1.046 3.810 -17.971 1.00 94.75 83 PHE A N 1
ATOM 641 C CA . PHE A 1 83 ? 1.691 3.554 -16.684 1.00 94.75 83 PHE A CA 1
ATOM 642 C C . PHE A 1 83 ? 0.809 3.948 -15.497 1.00 94.75 83 PHE A C 1
ATOM 644 O O . PHE A 1 83 ? 0.791 3.236 -14.488 1.00 94.75 83 PHE A O 1
ATOM 651 N N . HIS A 1 84 ? 0.042 5.035 -15.622 1.00 94.50 84 HIS A N 1
ATOM 652 C CA . HIS A 1 84 ? -0.971 5.402 -14.634 1.00 94.50 84 HIS A CA 1
ATOM 653 C C . HIS A 1 84 ? -2.026 4.296 -14.472 1.00 94.50 84 HIS A C 1
ATOM 655 O O . HIS A 1 84 ? -2.323 3.888 -13.349 1.00 94.50 84 HIS A O 1
ATOM 661 N N . ASP A 1 85 ? -2.543 3.752 -15.574 1.00 95.62 85 ASP A N 1
ATOM 662 C CA . ASP A 1 85 ? -3.559 2.698 -15.549 1.00 95.62 85 ASP A CA 1
ATOM 663 C C . ASP A 1 85 ? -3.025 1.376 -14.992 1.00 95.62 85 ASP A C 1
ATOM 665 O O . ASP A 1 85 ? -3.730 0.696 -14.242 1.00 95.62 85 ASP A O 1
ATOM 669 N N . VAL A 1 86 ? -1.773 1.017 -15.292 1.00 95.38 86 VAL A N 1
ATOM 670 C CA . VAL A 1 86 ? -1.114 -0.145 -14.675 1.00 95.38 86 VAL A CA 1
ATOM 671 C C . VAL A 1 86 ? -0.947 0.053 -13.172 1.00 95.38 86 VAL A C 1
ATOM 673 O O . VAL A 1 86 ? -1.293 -0.835 -12.395 1.00 95.38 86 VAL A O 1
ATOM 676 N N . ARG A 1 87 ? -0.477 1.228 -12.733 1.00 94.62 87 ARG A N 1
ATOM 677 C CA . ARG A 1 87 ? -0.355 1.552 -11.304 1.00 94.62 87 ARG A CA 1
ATOM 678 C C . ARG A 1 87 ? -1.710 1.477 -10.606 1.00 94.62 87 ARG A C 1
ATOM 680 O O . ARG A 1 87 ? -1.796 0.841 -9.561 1.00 94.62 87 ARG A O 1
ATOM 687 N N . ARG A 1 88 ? -2.752 2.080 -11.190 1.00 94.69 88 ARG A N 1
ATOM 688 C CA . ARG A 1 88 ? -4.119 2.065 -10.652 1.00 94.69 88 ARG A CA 1
ATOM 689 C C . ARG A 1 88 ? -4.618 0.631 -10.478 1.00 94.69 88 ARG A C 1
ATOM 691 O O . ARG A 1 88 ? -4.971 0.260 -9.365 1.00 94.69 88 ARG A O 1
ATOM 698 N N . ARG A 1 89 ? -4.579 -0.186 -11.538 1.00 95.81 89 ARG A N 1
ATOM 699 C CA . ARG A 1 89 ? -5.024 -1.592 -11.497 1.00 95.81 89 ARG A CA 1
ATOM 700 C C . ARG A 1 89 ? -4.260 -2.420 -10.462 1.00 95.81 89 ARG A C 1
ATOM 702 O O . ARG A 1 89 ? -4.867 -3.219 -9.759 1.00 95.81 89 ARG A O 1
ATOM 709 N N . ALA A 1 90 ? -2.948 -2.214 -10.338 1.00 94.38 90 ALA A N 1
ATOM 710 C CA . ALA A 1 90 ? -2.116 -2.979 -9.411 1.00 94.38 90 ALA A CA 1
ATOM 711 C C . ALA A 1 90 ? -2.458 -2.723 -7.932 1.00 94.38 90 ALA A C 1
ATOM 713 O O . ALA A 1 90 ? -2.308 -3.624 -7.105 1.00 94.38 90 ALA A O 1
ATOM 714 N N . VAL A 1 91 ? -2.893 -1.505 -7.587 1.00 95.44 91 VAL A N 1
ATOM 715 C CA . VAL A 1 91 ? -3.162 -1.112 -6.193 1.00 95.44 91 VAL A CA 1
ATOM 716 C C . VAL A 1 91 ? -4.644 -1.086 -5.823 1.00 95.44 91 VAL A C 1
ATOM 718 O O . VAL A 1 91 ? -4.965 -1.121 -4.637 1.00 95.44 91 VAL A O 1
ATOM 721 N N . GLU A 1 92 ? -5.539 -1.053 -6.810 1.00 97.12 92 GLU A N 1
ATOM 722 C CA . GLU A 1 92 ? -6.995 -1.000 -6.633 1.00 97.12 92 GLU A CA 1
ATOM 723 C C . GLU A 1 92 ? -7.539 -2.096 -5.696 1.00 97.12 92 GLU A C 1
ATOM 725 O O . GLU A 1 92 ? -8.260 -1.745 -4.764 1.00 97.12 92 GLU A O 1
ATOM 730 N N . PRO A 1 93 ? -7.134 -3.380 -5.794 1.00 98.19 93 PRO A N 1
ATOM 731 C CA . PRO A 1 93 ? -7.608 -4.397 -4.852 1.00 98.19 93 PRO A CA 1
ATOM 732 C C . PRO A 1 93 ? -7.214 -4.116 -3.394 1.00 98.19 93 PRO A C 1
ATOM 734 O O . PRO A 1 93 ? -8.008 -4.332 -2.482 1.00 98.19 93 PRO A O 1
ATOM 737 N N . ILE A 1 94 ? -5.998 -3.605 -3.163 1.00 98.31 94 ILE A N 1
ATOM 738 C CA . ILE A 1 94 ? -5.514 -3.256 -1.817 1.00 98.31 94 ILE A CA 1
ATOM 739 C C . ILE A 1 94 ? -6.300 -2.059 -1.282 1.00 98.31 94 ILE A C 1
ATOM 741 O O . ILE A 1 94 ? -6.671 -2.038 -0.111 1.00 98.31 94 ILE A O 1
ATOM 745 N N . HIS A 1 95 ? -6.542 -1.062 -2.136 1.00 98.31 95 HIS A N 1
ATOM 746 C CA . HIS A 1 95 ? -7.310 0.130 -1.788 1.00 98.31 95 HIS A CA 1
ATOM 747 C C . HIS A 1 95 ? -8.734 -0.227 -1.350 1.00 98.31 95 HIS A C 1
ATOM 749 O O . HIS A 1 95 ? -9.133 0.162 -0.253 1.00 98.31 95 HIS A O 1
ATOM 755 N N . LEU A 1 96 ? -9.442 -1.041 -2.138 1.00 98.50 96 LEU A N 1
ATOM 756 C CA . LEU A 1 96 ? -10.801 -1.487 -1.821 1.00 98.50 96 LEU A CA 1
ATOM 757 C C . LEU A 1 96 ? -10.848 -2.298 -0.518 1.00 98.50 96 LEU A C 1
ATOM 759 O O . LEU A 1 96 ? -11.662 -2.013 0.356 1.00 98.50 96 LEU A O 1
ATOM 763 N N . ALA A 1 97 ? -9.920 -3.237 -0.321 1.00 98.25 97 ALA A N 1
ATOM 764 C CA . ALA A 1 97 ? -9.866 -4.022 0.915 1.00 98.25 97 ALA A CA 1
ATOM 765 C C . ALA A 1 97 ? -9.518 -3.174 2.155 1.00 98.25 97 ALA A C 1
ATOM 767 O O . ALA A 1 97 ? -9.997 -3.449 3.257 1.00 98.25 97 ALA A O 1
ATOM 768 N N . LEU A 1 98 ? -8.696 -2.129 2.005 1.00 98.12 98 LEU A N 1
ATOM 769 C CA . LEU A 1 98 ? -8.461 -1.159 3.077 1.00 98.12 98 LEU A CA 1
ATOM 770 C C . LEU A 1 98 ? -9.720 -0.343 3.373 1.00 98.12 98 LEU A C 1
ATOM 772 O O . LEU A 1 98 ? -10.013 -0.117 4.544 1.00 98.12 98 LEU A O 1
ATOM 776 N N . GLN A 1 99 ? -10.462 0.077 2.347 1.00 98.12 99 GLN A N 1
ATOM 777 C CA . GLN A 1 99 ? -11.717 0.805 2.518 1.00 98.12 99 GLN A CA 1
ATOM 778 C C . GLN A 1 99 ? -12.723 -0.015 3.338 1.00 98.12 99 GLN A C 1
ATOM 780 O O . GLN A 1 99 ? -13.193 0.464 4.369 1.00 98.12 99 GLN A O 1
ATOM 785 N N . GLU A 1 100 ? -12.972 -1.267 2.950 1.00 97.50 100 GLU A N 1
ATOM 786 C CA . GLU A 1 100 ? -13.859 -2.184 3.682 1.00 97.50 100 GLU A CA 1
ATOM 787 C C . GLU A 1 100 ? -13.397 -2.384 5.134 1.00 97.50 100 GLU A C 1
ATOM 789 O O . GLU A 1 100 ? -14.195 -2.376 6.074 1.00 97.50 100 GLU A O 1
ATOM 794 N N . LYS A 1 101 ? -12.080 -2.513 5.349 1.00 96.44 101 LYS A N 1
ATOM 795 C CA . LYS A 1 101 ? -11.498 -2.645 6.690 1.00 96.44 101 LYS A CA 1
ATOM 796 C C . LYS A 1 101 ? -11.760 -1.409 7.552 1.00 96.44 101 LYS A C 1
ATOM 798 O O . LYS A 1 101 ? -12.062 -1.550 8.736 1.00 96.44 101 LYS A O 1
ATOM 803 N N . ILE A 1 102 ? -11.615 -0.218 6.976 1.00 96.62 102 ILE A N 1
ATOM 804 C CA . ILE A 1 102 ? -11.858 1.058 7.654 1.00 96.62 102 ILE A CA 1
ATOM 805 C C . ILE A 1 102 ? -13.337 1.184 8.020 1.00 96.62 102 ILE A C 1
ATOM 807 O O . ILE A 1 102 ? -13.650 1.520 9.159 1.00 96.62 102 ILE A O 1
ATOM 811 N N . GLU A 1 103 ? -14.236 0.865 7.089 1.00 95.94 103 GLU A N 1
ATOM 812 C CA . GLU A 1 103 ? -15.682 0.865 7.328 1.00 95.94 103 GLU A CA 1
ATOM 813 C C . GLU A 1 103 ? -16.056 -0.056 8.494 1.00 95.94 103 GLU A C 1
ATOM 815 O O . GLU A 1 103 ? -16.763 0.369 9.408 1.00 95.94 103 GLU A O 1
ATOM 820 N N . ALA A 1 104 ? -15.521 -1.280 8.512 1.00 95.00 104 ALA A N 1
ATOM 821 C CA . ALA A 1 104 ? -15.789 -2.253 9.566 1.00 95.00 104 ALA A CA 1
ATOM 822 C C . ALA A 1 104 ? -15.237 -1.818 10.936 1.00 95.00 104 ALA A C 1
ATOM 824 O O . ALA A 1 104 ? -15.959 -1.847 11.930 1.00 95.00 104 ALA A O 1
ATOM 825 N N . LEU A 1 105 ? -13.973 -1.382 11.004 1.00 94.50 105 LEU A N 1
ATOM 826 C CA . LEU A 1 105 ? -13.327 -0.995 12.268 1.00 94.50 105 LEU A CA 1
ATOM 827 C C . LEU A 1 105 ? -13.905 0.287 12.879 1.00 94.50 105 LEU A C 1
ATOM 829 O O . LEU A 1 105 ? -13.785 0.499 14.084 1.00 94.50 105 LEU A O 1
ATOM 833 N N . GLN A 1 106 ? -14.518 1.143 12.061 1.00 94.50 106 GLN A N 1
ATOM 834 C CA . GLN A 1 106 ? -15.083 2.421 12.497 1.00 94.50 106 GLN A CA 1
ATOM 835 C C . GLN A 1 106 ? -16.614 2.405 12.588 1.00 94.50 106 GLN A C 1
ATOM 837 O O . GLN A 1 106 ? -17.217 3.440 12.889 1.00 94.50 106 GLN A O 1
ATOM 842 N N . ALA A 1 107 ? -17.251 1.250 12.360 1.00 93.56 107 ALA A N 1
ATOM 843 C CA . ALA A 1 107 ? -18.706 1.100 12.324 1.00 93.56 107 ALA A CA 1
ATOM 844 C C . ALA A 1 107 ? -19.390 1.565 13.620 1.00 93.56 107 ALA A C 1
ATOM 846 O O . ALA A 1 107 ? -20.451 2.191 13.558 1.00 93.56 107 ALA A O 1
ATOM 847 N N . ASP A 1 108 ? -18.744 1.342 14.767 1.00 91.19 108 ASP A N 1
ATOM 848 C CA . ASP A 1 108 ? -19.266 1.682 16.096 1.00 91.19 108 ASP A CA 1
ATOM 849 C C . ASP A 1 108 ? -18.767 3.035 16.630 1.00 91.19 108 ASP A C 1
ATOM 851 O O . ASP A 1 108 ? -19.190 3.488 17.695 1.00 91.19 108 ASP A O 1
ATOM 855 N N . LEU A 1 109 ? -17.883 3.726 15.899 1.00 91.19 109 LEU A N 1
ATOM 856 C CA . LEU A 1 109 ? -17.371 5.027 16.333 1.00 91.19 109 LEU A CA 1
ATOM 857 C C . LEU A 1 109 ? -18.430 6.128 16.170 1.00 91.19 109 LEU A C 1
ATOM 859 O O . LEU A 1 109 ? -19.211 6.100 15.213 1.00 91.19 109 LEU A O 1
ATOM 863 N N . PRO A 1 110 ? -18.440 7.160 17.028 1.00 91.38 110 PRO A N 1
ATOM 864 C CA . PRO A 1 110 ? -19.209 8.376 16.779 1.00 91.38 110 PRO A CA 1
ATOM 865 C C . PRO A 1 110 ? -18.845 9.012 15.421 1.00 91.38 110 PRO A C 1
ATOM 867 O O . PRO A 1 110 ? -17.669 8.994 15.054 1.00 91.38 110 PRO A O 1
ATOM 870 N N . PRO A 1 111 ? -19.796 9.602 14.666 1.00 89.06 111 PRO A N 1
ATOM 871 C CA . PRO A 1 111 ? -19.516 10.168 13.341 1.00 89.06 111 PRO A CA 1
ATOM 872 C C . PRO A 1 111 ? -18.381 11.203 13.299 1.00 89.06 111 PRO A C 1
ATOM 874 O O . PRO A 1 111 ? -17.657 11.272 12.314 1.00 89.06 111 PRO A O 1
ATOM 877 N N . ASP A 1 112 ? -18.182 11.981 14.367 1.00 88.06 112 ASP A N 1
ATOM 878 C CA . ASP A 1 112 ? -17.107 12.978 14.494 1.00 88.06 112 ASP A CA 1
ATOM 879 C C . ASP A 1 112 ? -15.711 12.371 14.740 1.00 88.06 112 ASP A C 1
ATOM 881 O O . ASP A 1 112 ? -14.707 13.091 14.737 1.00 88.06 112 ASP A O 1
ATOM 885 N N . GLN A 1 113 ? -15.652 11.055 14.944 1.00 86.00 113 GLN A N 1
ATOM 886 C CA . GLN A 1 113 ? -14.441 10.257 15.145 1.00 86.00 113 GLN A CA 1
ATOM 887 C C . GLN A 1 113 ? -14.170 9.302 13.975 1.00 86.00 113 GLN A C 1
ATOM 889 O O . GLN A 1 113 ? -13.175 8.585 13.995 1.00 86.00 113 GLN A O 1
ATOM 894 N N . ARG A 1 114 ? -15.032 9.288 12.951 1.00 90.75 114 ARG A N 1
ATOM 895 C CA . ARG A 1 114 ? -14.812 8.502 11.734 1.00 90.75 114 ARG A CA 1
ATOM 896 C C . ARG A 1 114 ? -13.977 9.293 10.739 1.00 90.75 114 ARG A C 1
ATOM 898 O O . ARG A 1 114 ? -14.139 10.506 10.588 1.00 90.75 114 ARG A O 1
ATOM 905 N N . LEU A 1 115 ? -13.105 8.593 10.033 1.00 93.38 115 LEU A N 1
ATOM 906 C CA . LEU A 1 115 ? -12.457 9.103 8.836 1.00 93.38 115 LEU A CA 1
ATOM 907 C C . LEU A 1 115 ? -13.222 8.608 7.606 1.00 93.38 115 LEU A C 1
ATOM 909 O O . LEU A 1 115 ? -13.797 7.524 7.626 1.00 93.38 115 LEU A O 1
ATOM 913 N N . ASP A 1 116 ? -13.214 9.395 6.530 1.00 95.06 116 ASP A N 1
ATOM 914 C CA . ASP A 1 116 ? -13.787 8.971 5.250 1.00 95.06 116 ASP A CA 1
ATOM 915 C C . ASP A 1 116 ? -13.018 7.742 4.717 1.00 95.06 116 ASP A C 1
ATOM 917 O O . ASP A 1 116 ? -11.807 7.860 4.479 1.00 95.06 116 ASP A O 1
ATOM 921 N N . PRO A 1 117 ? -13.659 6.569 4.549 1.00 96.31 117 PRO A N 1
ATOM 922 C CA . PRO A 1 117 ? -12.964 5.336 4.190 1.00 96.31 117 PRO A CA 1
ATOM 923 C C . PRO A 1 117 ? -12.155 5.394 2.881 1.00 96.31 117 PRO A C 1
ATOM 925 O O . PRO A 1 117 ? -10.959 5.084 2.932 1.00 96.31 117 PRO A O 1
ATOM 928 N N . PRO A 1 118 ? -12.704 5.833 1.726 1.00 97.38 118 PRO A N 1
ATOM 929 C CA . PRO A 1 118 ? -11.944 5.857 0.473 1.00 97.38 118 PRO A CA 1
ATOM 930 C C . PRO A 1 118 ? -10.787 6.865 0.502 1.00 97.38 118 PRO A C 1
ATOM 932 O O . PRO A 1 118 ? -9.692 6.571 0.001 1.00 97.38 118 PRO A O 1
ATOM 935 N N . SER A 1 119 ? -10.969 8.036 1.122 1.00 97.69 119 SER A N 1
ATOM 936 C CA . SER A 1 119 ? -9.880 9.011 1.286 1.00 97.69 119 SER A CA 1
ATOM 937 C C . SER A 1 119 ? -8.785 8.475 2.207 1.00 97.69 119 SER A C 1
ATOM 939 O O . SER A 1 119 ? -7.596 8.610 1.912 1.00 97.69 119 SER A O 1
ATOM 941 N N . THR A 1 120 ? -9.170 7.819 3.302 1.00 97.12 120 THR A N 1
ATOM 942 C CA . THR A 1 120 ? -8.231 7.238 4.268 1.00 97.12 120 THR A CA 1
ATOM 943 C C . THR A 1 120 ? -7.422 6.112 3.638 1.00 97.12 120 THR A C 1
ATOM 945 O O . THR A 1 120 ? -6.196 6.124 3.749 1.00 97.12 120 THR A O 1
ATOM 948 N N . ALA A 1 121 ? -8.068 5.201 2.904 1.00 97.94 121 ALA A N 1
ATOM 949 C CA . ALA A 1 121 ? -7.390 4.153 2.144 1.00 97.94 121 ALA A CA 1
ATOM 950 C C . ALA A 1 121 ? -6.378 4.744 1.147 1.00 97.94 121 ALA A C 1
ATOM 952 O O . ALA A 1 121 ? -5.235 4.291 1.087 1.00 97.94 121 ALA A O 1
ATOM 953 N N . SER A 1 122 ? -6.753 5.814 0.435 1.00 97.56 122 SER A N 1
ATOM 954 C CA . SER A 1 122 ? -5.871 6.503 -0.520 1.00 97.56 122 SER A CA 1
ATOM 955 C C . SER A 1 122 ? -4.623 7.088 0.151 1.00 97.56 122 SER A C 1
ATOM 957 O O . SER A 1 122 ? -3.501 6.861 -0.306 1.00 97.56 122 SER A O 1
ATOM 959 N N . VAL A 1 123 ? -4.793 7.816 1.260 1.00 97.69 123 VAL A N 1
ATOM 960 C CA . VAL A 1 123 ? -3.681 8.450 1.993 1.00 97.69 123 VAL A CA 1
ATOM 961 C C . VAL A 1 123 ? -2.771 7.407 2.638 1.00 97.69 123 VAL A C 1
ATOM 963 O O . VAL A 1 123 ? -1.545 7.522 2.570 1.00 97.69 123 VAL A O 1
ATOM 966 N N . VAL A 1 124 ? -3.353 6.367 3.236 1.00 97.06 124 VAL A N 1
ATOM 967 C CA . VAL A 1 124 ? -2.610 5.249 3.825 1.00 97.06 124 VAL A CA 1
ATOM 968 C C . VAL A 1 124 ? -1.782 4.533 2.763 1.00 97.06 124 VAL A C 1
ATOM 970 O O . VAL A 1 124 ? -0.595 4.284 2.975 1.00 97.06 124 VAL A O 1
ATOM 973 N N . LEU A 1 125 ? -2.369 4.240 1.605 1.00 96.94 125 LEU A N 1
ATOM 974 C CA . LEU A 1 125 ? -1.674 3.575 0.511 1.00 96.94 125 LEU A CA 1
ATOM 975 C C . LEU A 1 125 ? -0.530 4.439 -0.043 1.00 96.94 125 LEU A C 1
ATOM 977 O O . LEU A 1 125 ? 0.573 3.930 -0.250 1.00 96.94 125 LEU A O 1
ATOM 981 N N . ALA A 1 126 ? -0.740 5.751 -0.186 1.00 96.44 126 ALA A N 1
ATOM 982 C CA . ALA A 1 126 ? 0.315 6.691 -0.566 1.00 96.44 126 ALA A CA 1
ATOM 983 C C . ALA A 1 126 ? 1.461 6.727 0.466 1.00 96.44 126 ALA A C 1
ATOM 985 O O . ALA A 1 126 ? 2.638 6.708 0.098 1.00 96.44 126 ALA A O 1
ATOM 986 N N . MET A 1 127 ? 1.137 6.724 1.764 1.00 96.88 127 MET A N 1
ATOM 987 C CA . MET A 1 127 ? 2.121 6.651 2.850 1.00 96.88 127 MET A CA 1
ATOM 988 C C . MET A 1 127 ? 2.929 5.345 2.803 1.00 96.88 127 MET A C 1
ATOM 990 O O . MET A 1 127 ? 4.156 5.374 2.941 1.00 96.88 127 MET A O 1
ATOM 994 N N . LEU A 1 128 ? 2.261 4.206 2.605 1.00 96.56 128 LEU A N 1
ATOM 995 C CA . LEU A 1 128 ? 2.885 2.884 2.499 1.00 96.56 128 LEU A CA 1
ATOM 996 C C . LEU A 1 128 ? 3.835 2.813 1.307 1.00 96.56 128 LEU A C 1
ATOM 998 O O . LEU A 1 128 ? 5.004 2.465 1.470 1.00 96.56 128 LEU A O 1
ATOM 1002 N N . GLU A 1 129 ? 3.351 3.197 0.126 1.00 94.81 129 GLU A N 1
ATOM 1003 C CA . GLU A 1 129 ? 4.138 3.266 -1.103 1.00 94.81 129 GLU A CA 1
ATOM 1004 C C . GLU A 1 129 ? 5.366 4.162 -0.926 1.00 94.81 129 GLU A C 1
ATOM 1006 O O . GLU A 1 129 ? 6.491 3.742 -1.210 1.00 94.81 129 GLU A O 1
ATOM 1011 N N . ARG A 1 130 ? 5.183 5.377 -0.397 1.00 93.19 130 ARG A N 1
ATOM 1012 C CA . ARG A 1 130 ? 6.295 6.313 -0.237 1.00 93.19 130 ARG A CA 1
ATOM 1013 C C . ARG A 1 130 ? 7.334 5.798 0.750 1.00 93.19 130 ARG A C 1
ATOM 1015 O O . ARG A 1 130 ? 8.531 5.939 0.497 1.00 93.19 130 ARG A O 1
ATOM 1022 N N . THR A 1 131 ? 6.891 5.181 1.842 1.00 93.25 131 THR A N 1
ATOM 1023 C CA . THR A 1 131 ? 7.792 4.585 2.832 1.00 93.25 131 THR A CA 1
ATOM 1024 C C . THR A 1 131 ? 8.555 3.411 2.219 1.00 93.25 131 THR A C 1
ATOM 1026 O O . THR A 1 131 ? 9.778 3.372 2.320 1.00 93.25 131 THR A O 1
ATOM 1029 N N . ALA A 1 132 ? 7.876 2.494 1.526 1.00 93.12 132 ALA A N 1
ATOM 1030 C CA . ALA A 1 132 ? 8.502 1.341 0.878 1.00 93.12 132 ALA A CA 1
ATOM 1031 C C . ALA A 1 132 ? 9.507 1.750 -0.218 1.00 93.12 132 ALA A C 1
ATOM 1033 O O . ALA A 1 132 ? 10.577 1.155 -0.346 1.00 93.12 132 ALA A O 1
ATOM 1034 N N . ALA A 1 133 ? 9.219 2.823 -0.958 1.00 89.81 133 ALA A N 1
ATOM 1035 C CA . ALA A 1 133 ? 10.133 3.362 -1.960 1.00 89.81 133 ALA A CA 1
ATOM 1036 C C . ALA A 1 133 ? 11.410 3.971 -1.345 1.00 89.81 133 ALA A C 1
ATOM 1038 O O . ALA A 1 133 ? 12.478 3.893 -1.961 1.00 89.81 133 ALA A O 1
ATOM 1039 N N . LEU A 1 134 ? 11.304 4.584 -0.157 1.00 86.31 134 LEU A N 1
ATOM 1040 C CA . LEU A 1 134 ? 12.379 5.348 0.491 1.00 86.31 134 LEU A CA 1
ATOM 1041 C C . LEU A 1 134 ? 13.188 4.576 1.535 1.00 86.31 134 LEU A C 1
ATOM 1043 O O . LEU A 1 134 ? 14.349 4.910 1.741 1.00 86.31 134 LEU A O 1
ATOM 1047 N N . VAL A 1 135 ? 12.615 3.561 2.185 1.00 81.69 135 VAL A N 1
ATOM 1048 C CA . VAL A 1 135 ? 13.232 2.839 3.318 1.00 81.69 135 VAL A CA 1
ATOM 1049 C C . VAL A 1 135 ? 14.565 2.161 2.977 1.00 81.69 135 VAL A C 1
ATOM 1051 O O . VAL A 1 135 ? 15.354 1.836 3.863 1.00 81.69 135 VAL A O 1
ATOM 1054 N N . ARG A 1 136 ? 14.833 1.958 1.684 1.00 78.06 136 ARG A N 1
ATOM 1055 C CA . ARG A 1 136 ? 16.095 1.413 1.164 1.00 78.06 136 ARG A CA 1
ATOM 1056 C C . ARG A 1 136 ? 17.199 2.452 1.000 1.00 78.06 136 ARG A C 1
ATOM 1058 O O . ARG A 1 136 ? 18.361 2.077 0.871 1.00 78.06 136 ARG A O 1
ATOM 1065 N N . LEU A 1 137 ? 16.855 3.736 0.948 1.00 78.50 137 LEU A N 1
ATOM 1066 C CA . LEU A 1 137 ? 17.844 4.786 0.764 1.00 78.50 137 LEU A CA 1
ATOM 1067 C C . LEU A 1 137 ? 18.632 4.997 2.062 1.00 78.50 137 LEU A C 1
ATOM 1069 O O . LEU A 1 137 ? 18.048 4.927 3.148 1.00 78.50 137 LEU A O 1
ATOM 1073 N N . PRO A 1 138 ? 19.942 5.293 1.976 1.00 72.06 138 PRO A N 1
ATOM 1074 C CA . PRO A 1 138 ? 20.717 5.690 3.139 1.00 72.06 138 PRO A CA 1
ATOM 1075 C C . PRO A 1 138 ? 20.042 6.873 3.833 1.00 72.06 138 PRO A C 1
ATOM 1077 O O . PRO A 1 138 ? 19.860 7.942 3.250 1.00 72.06 138 PRO A O 1
ATOM 1080 N N . SER A 1 139 ? 19.646 6.679 5.086 1.00 70.38 139 SER A N 1
ATOM 1081 C CA . SER A 1 139 ? 19.084 7.759 5.883 1.00 70.38 139 SER A CA 1
ATOM 1082 C C . SER A 1 139 ? 20.224 8.572 6.489 1.00 70.38 139 SER A C 1
ATOM 1084 O O . SER A 1 139 ? 21.003 8.053 7.284 1.00 70.38 139 SER A O 1
ATOM 1086 N N . ALA A 1 140 ? 20.290 9.866 6.164 1.00 65.00 140 ALA A N 1
ATOM 1087 C CA . ALA A 1 140 ? 21.175 10.816 6.850 1.00 65.00 140 ALA A CA 1
ATOM 1088 C C . ALA A 1 140 ? 20.811 10.980 8.344 1.00 65.00 140 ALA A C 1
ATOM 1090 O O . ALA A 1 140 ? 21.624 11.408 9.159 1.00 65.00 140 ALA A O 1
ATOM 1091 N N . HIS A 1 141 ? 19.581 10.614 8.711 1.00 67.75 141 HIS A N 1
ATOM 1092 C CA . HIS A 1 141 ? 19.060 10.625 10.074 1.00 67.75 141 HIS A CA 1
ATOM 1093 C C . HIS A 1 141 ? 19.183 9.227 10.708 1.00 67.75 141 HIS A C 1
ATOM 1095 O O . HIS A 1 141 ? 19.188 8.225 9.998 1.00 67.75 141 HIS A O 1
ATOM 1101 N N . LYS A 1 142 ? 19.152 9.114 12.045 1.00 75.69 142 LYS A N 1
ATOM 1102 C CA . LYS A 1 142 ? 19.162 7.828 12.797 1.00 75.69 142 LYS A CA 1
ATOM 1103 C C . LYS A 1 142 ? 17.906 6.943 12.593 1.00 75.69 142 LYS A C 1
ATOM 1105 O O . LYS A 1 142 ? 17.626 6.058 13.409 1.00 75.69 142 LYS A O 1
ATOM 1110 N N . ALA A 1 143 ? 17.108 7.213 11.562 1.00 81.25 143 ALA A N 1
ATOM 1111 C CA . ALA A 1 143 ? 15.965 6.402 11.177 1.00 81.25 143 ALA A CA 1
ATOM 1112 C C . ALA A 1 143 ? 16.461 5.107 10.522 1.00 81.25 143 ALA A C 1
ATOM 1114 O O . ALA A 1 143 ? 17.235 5.135 9.570 1.00 81.25 143 ALA A O 1
ATOM 1115 N N . THR A 1 144 ? 16.021 3.970 11.054 1.00 87.25 144 THR A N 1
ATOM 1116 C CA . THR A 1 144 ? 16.365 2.638 10.546 1.00 87.25 144 THR A CA 1
ATOM 1117 C C . THR A 1 144 ? 15.131 1.990 9.928 1.00 87.25 144 THR A C 1
ATOM 1119 O O . THR A 1 144 ? 14.008 2.291 10.338 1.00 87.25 144 THR A O 1
ATOM 1122 N N . ARG A 1 145 ? 15.320 1.056 8.987 1.00 87.12 145 ARG A N 1
ATOM 1123 C CA . ARG A 1 145 ? 14.218 0.301 8.364 1.00 87.12 145 ARG A CA 1
ATOM 1124 C C . ARG A 1 145 ? 13.247 -0.318 9.385 1.00 87.12 145 ARG A C 1
ATOM 1126 O O . ARG A 1 145 ? 12.049 -0.091 9.240 1.00 87.12 145 ARG A O 1
ATOM 1133 N N . PRO A 1 146 ? 13.702 -1.006 10.454 1.00 89.50 146 PRO A N 1
ATOM 1134 C CA . PRO A 1 146 ? 12.793 -1.532 11.474 1.00 89.50 146 PRO A CA 1
ATOM 1135 C C . PRO A 1 146 ? 11.961 -0.451 12.174 1.00 89.50 146 PRO A C 1
ATOM 1137 O O . PRO A 1 146 ? 10.774 -0.652 12.408 1.00 89.50 146 PRO A O 1
ATOM 1140 N N . ARG A 1 147 ? 12.557 0.711 12.475 1.00 90.56 147 ARG A N 1
ATOM 1141 C CA . ARG A 1 147 ? 11.841 1.829 13.111 1.00 90.56 147 ARG A CA 1
ATOM 1142 C C . ARG A 1 147 ? 10.811 2.447 12.176 1.00 90.56 147 ARG A C 1
ATOM 1144 O O . ARG A 1 147 ? 9.724 2.778 12.624 1.00 90.56 147 ARG A O 1
ATOM 1151 N N . GLN A 1 148 ? 11.134 2.570 10.892 1.00 90.56 148 GLN A N 1
ATOM 1152 C CA . GLN A 1 148 ? 10.191 3.069 9.894 1.00 90.56 148 GLN A CA 1
ATOM 1153 C C . GLN A 1 148 ? 9.006 2.115 9.723 1.00 90.56 148 GLN A C 1
ATOM 1155 O O . GLN A 1 148 ? 7.875 2.578 9.729 1.00 90.56 148 GLN A O 1
ATOM 1160 N N . ILE A 1 149 ? 9.243 0.798 9.677 1.00 91.31 149 ILE A N 1
ATOM 1161 C CA . ILE A 1 149 ? 8.169 -0.211 9.670 1.00 91.31 149 ILE A CA 1
ATOM 1162 C C . ILE A 1 149 ? 7.258 -0.047 10.891 1.00 91.31 149 ILE A C 1
ATOM 1164 O O . ILE A 1 149 ? 6.042 0.004 10.734 1.00 91.31 149 ILE A O 1
ATOM 1168 N N . GLU A 1 150 ? 7.838 0.070 12.089 1.00 93.44 150 GLU A N 1
ATOM 1169 C CA . GLU A 1 150 ? 7.081 0.257 13.332 1.00 93.44 150 GLU A CA 1
ATOM 1170 C C . GLU A 1 150 ? 6.229 1.535 13.289 1.00 93.44 150 GLU A C 1
ATOM 1172 O O . GLU A 1 150 ? 5.041 1.509 13.596 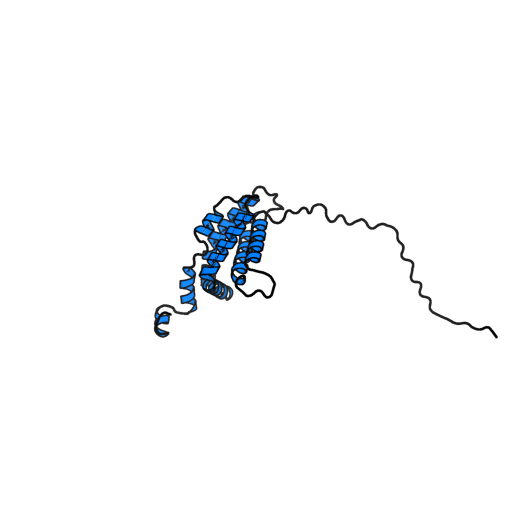1.00 93.44 150 GLU A O 1
ATOM 1177 N N . THR A 1 151 ? 6.815 2.655 12.854 1.00 94.88 151 THR A N 1
ATOM 1178 C CA . THR A 1 151 ? 6.104 3.935 12.736 1.00 94.88 151 THR A CA 1
ATOM 1179 C C . THR A 1 151 ? 4.983 3.869 11.701 1.00 94.88 151 THR A C 1
ATOM 1181 O O . THR A 1 151 ? 3.873 4.311 11.979 1.00 94.88 151 THR A O 1
ATOM 1184 N N . THR A 1 152 ? 5.230 3.294 10.525 1.00 96.00 152 THR A N 1
ATOM 1185 C CA . THR A 1 152 ? 4.204 3.145 9.486 1.00 96.00 152 THR A CA 1
ATOM 1186 C C . THR A 1 152 ? 3.073 2.231 9.950 1.00 96.00 152 THR A C 1
ATOM 1188 O O . THR A 1 152 ? 1.911 2.541 9.699 1.00 96.00 152 THR A O 1
ATOM 1191 N N . ALA A 1 153 ? 3.385 1.149 10.669 1.00 96.69 153 ALA A N 1
ATOM 1192 C CA . ALA A 1 153 ? 2.386 0.256 11.253 1.00 96.69 153 ALA A CA 1
ATOM 1193 C C . ALA A 1 153 ? 1.523 0.974 12.293 1.00 96.69 153 ALA A C 1
ATOM 1195 O O . ALA A 1 153 ? 0.300 0.850 12.268 1.00 96.69 153 ALA A O 1
ATOM 1196 N N . PHE A 1 154 ? 2.146 1.780 13.154 1.00 96.25 154 PHE A N 1
ATOM 1197 C CA . PHE A 1 154 ? 1.434 2.593 14.131 1.00 96.25 154 PHE A CA 1
ATOM 1198 C C . PHE A 1 154 ? 0.481 3.595 13.467 1.00 96.25 154 PHE A C 1
ATOM 1200 O O . PHE A 1 154 ? -0.679 3.703 13.865 1.00 96.25 154 PHE A O 1
ATOM 1207 N N . LEU A 1 155 ? 0.950 4.309 12.439 1.00 96.06 155 LEU A N 1
ATOM 1208 C CA . LEU A 1 155 ? 0.136 5.282 11.708 1.00 96.06 155 LEU A CA 1
ATOM 1209 C C . LEU A 1 155 ? -1.012 4.612 10.949 1.00 96.06 155 LEU A C 1
ATOM 1211 O O . LEU A 1 155 ? -2.128 5.125 10.973 1.00 96.06 155 LEU A O 1
ATOM 1215 N N . LEU A 1 156 ? -0.760 3.452 10.335 1.00 96.75 156 LEU A N 1
ATOM 1216 C CA . LEU A 1 156 ? -1.792 2.629 9.710 1.00 96.75 156 LEU A CA 1
ATOM 1217 C C . LEU A 1 156 ? -2.855 2.225 10.736 1.00 96.75 156 LEU A C 1
ATOM 1219 O O . LEU A 1 156 ? -4.023 2.540 10.546 1.00 96.75 156 LEU A O 1
ATOM 1223 N N . ALA A 1 157 ? -2.459 1.584 11.839 1.00 95.81 157 ALA A N 1
ATOM 1224 C CA . ALA A 1 157 ? -3.388 1.151 12.882 1.00 95.81 157 ALA A CA 1
ATOM 1225 C C . ALA A 1 157 ? -4.204 2.326 13.446 1.00 95.81 157 ALA A C 1
ATOM 1227 O O . ALA A 1 157 ? -5.414 2.216 13.609 1.00 95.81 157 ALA A O 1
ATOM 1228 N N . SER A 1 158 ? -3.558 3.472 13.674 1.00 93.88 158 SER A N 1
ATOM 1229 C CA . SER A 1 158 ? -4.232 4.683 14.152 1.00 93.88 158 SER A CA 1
ATOM 1230 C C . SER A 1 158 ? -5.269 5.197 13.153 1.00 93.88 158 SER A C 1
ATOM 1232 O O . SER A 1 158 ? -6.372 5.555 13.552 1.00 93.88 158 SER A O 1
ATOM 1234 N N . ALA A 1 159 ? -4.941 5.226 11.858 1.00 94.25 159 ALA A N 1
ATOM 1235 C CA . ALA A 1 159 ? -5.870 5.650 10.813 1.00 94.25 159 ALA A CA 1
ATOM 1236 C C . ALA A 1 159 ? -7.059 4.687 10.678 1.00 94.25 159 ALA A C 1
ATOM 1238 O O . ALA A 1 159 ? -8.196 5.134 10.555 1.00 94.25 159 ALA A O 1
ATOM 1239 N N . LEU A 1 160 ? -6.813 3.376 10.762 1.00 93.56 160 LEU A N 1
ATOM 1240 C CA . LEU A 1 160 ? -7.867 2.360 10.711 1.00 93.56 160 LEU A CA 1
ATOM 1241 C C . LEU A 1 160 ? -8.860 2.491 11.875 1.00 93.56 160 LEU A C 1
ATOM 1243 O O . LEU A 1 160 ? -10.050 2.286 11.669 1.00 93.56 160 LEU A O 1
ATOM 1247 N N . MET A 1 161 ? -8.396 2.902 13.056 1.00 91.38 161 MET A N 1
ATOM 1248 C CA . MET A 1 161 ? -9.215 3.056 14.267 1.00 91.38 161 MET A CA 1
ATOM 1249 C C . MET A 1 161 ? -9.882 4.442 14.422 1.00 91.38 161 MET A C 1
ATOM 1251 O O . MET A 1 161 ? -10.374 4.748 15.503 1.00 91.38 161 MET A O 1
ATOM 1255 N N . GLY A 1 162 ? -9.899 5.294 13.386 1.00 86.50 162 GLY A N 1
ATOM 1256 C CA . GLY A 1 162 ? -10.558 6.616 13.427 1.00 86.50 162 GLY A CA 1
ATOM 1257 C C . GLY A 1 162 ? -9.658 7.792 13.840 1.00 86.50 162 GLY A C 1
ATOM 1258 O O . GLY A 1 162 ? -10.126 8.906 14.076 1.00 86.50 162 GLY A O 1
ATOM 1259 N N . GLY A 1 163 ? -8.339 7.587 13.893 1.00 71.38 163 GLY A N 1
ATOM 1260 C CA . GLY A 1 163 ? -7.374 8.566 14.398 1.00 71.38 163 GLY A CA 1
ATOM 1261 C C . GLY A 1 163 ? -7.176 8.475 15.917 1.00 71.38 163 GLY A C 1
ATOM 1262 O O . GLY A 1 163 ? -7.846 7.719 16.611 1.00 71.38 163 GLY A O 1
ATOM 1263 N N . MET A 1 164 ? -6.203 9.221 16.454 1.00 59.84 164 MET A N 1
ATOM 1264 C CA . MET A 1 164 ? -5.929 9.227 17.902 1.00 59.84 164 MET A CA 1
ATOM 1265 C C . MET A 1 164 ? -7.193 9.608 18.701 1.00 59.84 164 MET A C 1
ATOM 1267 O O . MET A 1 164 ? -7.879 10.550 18.284 1.00 59.84 164 MET A O 1
ATOM 1271 N N . PRO A 1 165 ? -7.464 8.978 19.867 1.00 48.22 165 PRO A N 1
ATOM 1272 C CA . PRO A 1 165 ? -8.556 9.375 20.750 1.00 48.22 165 PRO A CA 1
ATOM 1273 C C . PRO A 1 165 ? -8.479 10.875 21.042 1.00 48.22 165 PRO A C 1
ATOM 1275 O O . PRO A 1 165 ? -7.502 11.368 21.612 1.00 48.22 165 PRO A O 1
ATOM 1278 N N . ARG A 1 166 ? -9.490 11.632 20.610 1.00 53.16 166 ARG A N 1
ATOM 1279 C CA . ARG A 1 166 ? -9.570 13.062 20.906 1.00 53.16 166 ARG A CA 1
ATOM 1280 C C . ARG A 1 166 ? -10.224 13.248 22.267 1.00 53.16 166 ARG A C 1
ATOM 1282 O O . ARG A 1 166 ? -11.395 13.607 22.346 1.00 53.16 166 ARG A O 1
ATOM 1289 N N . ASP A 1 167 ? -9.440 13.146 23.332 1.00 49.12 167 ASP A N 1
ATOM 1290 C CA . ASP A 1 167 ? -9.773 13.843 24.577 1.00 49.12 167 ASP A CA 1
ATOM 1291 C C . ASP A 1 167 ? -9.560 15.354 24.381 1.00 49.12 167 ASP A C 1
ATOM 1293 O O . ASP A 1 167 ? -8.672 15.984 24.948 1.00 49.12 167 ASP A O 1
ATOM 1297 N N . VAL A 1 168 ? -10.372 15.972 23.519 1.00 47.78 168 VAL A N 1
ATOM 1298 C CA . VAL A 1 168 ? -10.372 17.423 23.301 1.00 47.78 168 VAL A CA 1
ATOM 1299 C C . VAL A 1 168 ? -11.786 17.953 23.479 1.00 47.78 168 VAL A C 1
ATOM 1301 O O . VAL A 1 168 ? -12.379 18.549 22.585 1.00 47.78 168 VAL A O 1
ATOM 1304 N N . LYS A 1 169 ? -12.329 17.759 24.683 1.00 42.31 169 LYS A N 1
ATOM 1305 C CA . LYS A 1 169 ? -13.440 18.583 25.177 1.00 42.31 169 LYS A CA 1
ATOM 1306 C C . LYS A 1 169 ? -13.083 19.503 26.345 1.00 42.31 169 LYS A C 1
ATOM 1308 O O . LYS A 1 169 ? -13.929 20.307 26.696 1.00 42.31 169 LYS A O 1
ATOM 1313 N N . ASN A 1 170 ? -11.859 19.506 26.899 1.00 43.34 170 ASN A N 1
ATOM 1314 C CA . ASN A 1 170 ? -11.537 20.377 28.051 1.00 43.34 170 ASN A CA 1
ATOM 1315 C C . ASN A 1 170 ? -10.051 20.794 28.198 1.00 43.34 170 ASN A C 1
ATOM 1317 O O . ASN A 1 170 ? -9.475 20.637 29.267 1.00 43.34 170 ASN A O 1
ATOM 1321 N N . ALA A 1 171 ? -9.414 21.384 27.176 1.00 45.12 171 ALA A N 1
ATOM 1322 C CA . ALA A 1 171 ? -8.038 21.908 27.333 1.00 45.12 171 ALA A CA 1
ATOM 1323 C C . ALA A 1 171 ? -7.820 23.383 26.944 1.00 45.12 171 ALA A C 1
ATOM 1325 O O . ALA A 1 171 ? -6.692 23.864 26.990 1.00 45.12 171 ALA A O 1
ATOM 1326 N N . ARG A 1 172 ? -8.875 24.148 26.627 1.00 44.44 172 ARG A N 1
ATOM 1327 C CA . ARG A 1 172 ? -8.807 25.623 26.579 1.00 44.44 172 ARG A CA 1
ATOM 1328 C C . ARG A 1 172 ? -10.096 26.269 27.092 1.00 44.44 172 ARG A C 1
ATOM 1330 O O . ARG A 1 172 ? -10.807 26.940 26.355 1.00 44.44 172 ARG A O 1
ATOM 1337 N N . LYS A 1 173 ? -10.361 26.146 28.395 1.00 45.56 173 LYS A N 1
ATOM 1338 C CA . LYS A 1 173 ? -10.861 27.322 29.120 1.00 45.56 173 LYS A CA 1
ATOM 1339 C C . LYS A 1 173 ? -9.623 28.140 29.461 1.00 45.56 173 LYS A C 1
ATOM 1341 O O . LYS A 1 173 ? -8.849 27.746 30.327 1.00 45.56 173 LYS A O 1
ATOM 1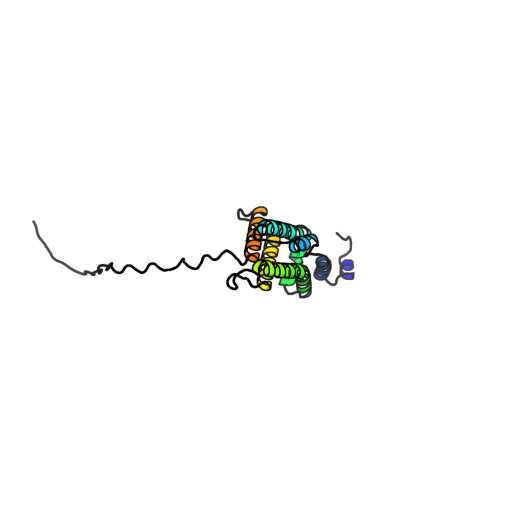346 N N . SER A 1 174 ? -9.390 29.219 28.713 1.00 43.75 174 SER A N 1
ATOM 1347 C CA . SER A 1 174 ? -8.406 30.235 29.096 1.00 43.75 174 SER A CA 1
ATOM 1348 C C . SER A 1 174 ? -8.615 30.586 30.570 1.00 43.75 174 SER A C 1
ATOM 1350 O O . SER A 1 174 ? -9.769 30.806 30.952 1.00 43.75 174 SER A O 1
ATOM 1352 N N . PRO A 1 175 ? -7.567 30.667 31.406 1.00 42.12 175 PRO A N 1
ATOM 1353 C CA . PRO A 1 175 ? -7.747 31.269 32.711 1.00 42.12 175 PRO A CA 1
ATOM 1354 C C . PRO A 1 175 ? -8.196 32.710 32.467 1.00 42.12 175 PRO A C 1
ATOM 1356 O O . PRO A 1 175 ? -7.539 33.472 31.749 1.00 42.12 175 PRO A O 1
ATOM 1359 N N . ALA A 1 176 ? -9.370 33.047 32.999 1.00 51.59 176 ALA A N 1
ATOM 1360 C CA . ALA A 1 176 ? -9.839 34.416 33.057 1.00 51.59 176 ALA A CA 1
ATOM 1361 C C . ALA A 1 176 ? -8.705 35.277 33.625 1.00 51.59 176 ALA A C 1
ATOM 1363 O O . ALA A 1 176 ? -8.113 34.946 34.654 1.00 51.59 176 ALA A O 1
ATOM 1364 N N . LYS A 1 177 ? -8.368 36.351 32.907 1.00 49.94 177 LYS A N 1
ATOM 1365 C CA . LYS A 1 177 ? -7.405 37.364 33.344 1.00 49.94 177 LYS A CA 1
ATOM 1366 C C . LYS A 1 177 ? -7.743 37.758 34.789 1.00 49.94 177 LYS A C 1
ATOM 1368 O O . LYS A 1 177 ? -8.875 38.195 35.007 1.00 49.94 177 LYS A O 1
ATOM 1373 N N . PRO A 1 178 ? -6.818 37.670 35.760 1.00 40.56 178 PRO A N 1
ATOM 1374 C CA . PRO A 1 178 ? -7.063 38.304 37.038 1.00 40.56 178 PRO A CA 1
ATOM 1375 C C . PRO A 1 178 ? -7.121 39.814 36.799 1.00 40.56 178 PRO A C 1
ATOM 1377 O O . PRO A 1 178 ? -6.181 40.428 36.284 1.00 40.56 178 PRO A O 1
ATOM 1380 N N . ALA A 1 179 ? -8.275 40.397 37.111 1.00 53.03 179 ALA A N 1
ATOM 1381 C CA . ALA A 1 179 ? -8.420 41.830 37.259 1.00 53.03 179 ALA A CA 1
ATOM 1382 C C . ALA A 1 179 ? -7.493 42.285 38.394 1.00 53.03 179 ALA A C 1
ATOM 1384 O O . ALA A 1 179 ? -7.551 41.748 39.495 1.00 53.03 179 ALA A O 1
ATOM 1385 N N . GLY A 1 180 ? -6.650 43.279 38.114 1.00 53.00 180 GLY A N 1
ATOM 1386 C CA . GLY A 1 180 ? -5.870 43.969 39.137 1.00 53.00 180 GLY A CA 1
ATOM 1387 C C . GLY A 1 180 ? -4.370 43.705 39.081 1.00 53.00 180 GLY A C 1
ATOM 1388 O O . GLY A 1 180 ? -3.833 42.966 39.892 1.00 53.00 180 GLY A O 1
ATOM 1389 N N . GLN A 1 181 ? -3.680 44.406 38.182 1.00 47.00 181 GLN A N 1
ATOM 1390 C CA . GLN A 1 181 ? -2.381 45.006 38.497 1.00 47.00 181 GLN A CA 1
ATOM 1391 C C . GLN A 1 181 ? -2.148 46.177 37.537 1.00 47.00 181 GLN A C 1
ATOM 1393 O O . GLN A 1 181 ? -1.814 46.016 36.362 1.00 47.00 181 GLN A O 1
ATOM 1398 N N . GLN A 1 182 ? -2.422 47.380 38.044 1.00 46.31 182 GLN A N 1
ATOM 1399 C CA . GLN A 1 182 ? -2.084 48.644 37.402 1.00 46.31 182 GLN A CA 1
ATOM 1400 C C . GLN A 1 182 ? -0.567 48.702 37.179 1.00 46.31 182 GLN A C 1
ATOM 1402 O O . GLN A 1 182 ? 0.215 48.576 38.118 1.00 46.31 182 GLN A O 1
ATOM 1407 N N . ARG A 1 183 ? -0.144 48.909 35.928 1.00 44.16 183 ARG A N 1
ATOM 1408 C CA . ARG A 1 183 ? 1.240 49.292 35.613 1.00 44.16 183 ARG A CA 1
ATOM 1409 C C . ARG A 1 183 ? 1.432 50.754 36.035 1.00 44.16 183 ARG A C 1
ATOM 1411 O O . ARG A 1 183 ? 0.618 51.580 35.617 1.00 44.16 183 ARG A O 1
ATOM 1418 N N . PRO A 1 184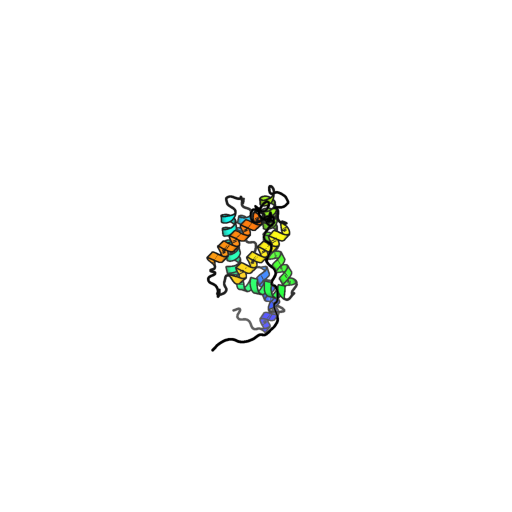 ? 2.484 51.121 36.785 1.00 43.38 184 PRO A N 1
ATOM 1419 C CA . PRO A 1 184 ? 2.753 52.523 37.053 1.00 43.38 184 PRO A CA 1
ATOM 1420 C C . PRO A 1 184 ? 3.267 53.215 35.784 1.00 43.38 184 PRO A C 1
ATOM 1422 O O . PRO A 1 184 ? 4.048 52.662 35.002 1.00 43.38 184 PRO A O 1
ATOM 1425 N N . ALA A 1 185 ? 2.782 54.437 35.578 1.00 46.81 185 ALA A N 1
ATOM 1426 C CA . ALA A 1 185 ? 3.099 55.291 34.447 1.00 46.81 185 ALA A CA 1
ATOM 1427 C C . ALA A 1 185 ? 4.594 55.649 34.417 1.00 46.81 185 ALA A C 1
ATOM 1429 O O . ALA A 1 185 ? 5.136 56.215 35.365 1.00 46.81 185 ALA A O 1
ATOM 1430 N N . ARG A 1 186 ? 5.259 55.383 33.285 1.00 46.47 186 ARG A N 1
ATOM 1431 C CA . ARG A 1 186 ? 6.565 55.977 32.969 1.00 46.47 186 ARG A CA 1
ATOM 1432 C C . ARG A 1 186 ? 6.372 57.474 32.726 1.00 46.47 186 ARG A C 1
ATOM 1434 O O . ARG A 1 186 ? 6.051 57.890 31.614 1.00 46.47 186 ARG A O 1
ATOM 1441 N N . ARG A 1 187 ? 6.564 58.285 33.766 1.00 49.44 187 ARG A N 1
ATOM 1442 C CA . ARG A 1 187 ? 6.622 59.743 33.648 1.00 49.44 187 ARG A CA 1
ATOM 1443 C C . ARG A 1 187 ? 8.010 60.130 33.129 1.00 49.44 187 ARG A C 1
ATOM 1445 O O . ARG A 1 187 ? 9.015 59.920 33.799 1.00 49.44 187 ARG A O 1
ATOM 1452 N N . ARG A 1 188 ? 8.054 60.655 31.901 1.00 43.50 188 ARG A N 1
ATOM 1453 C CA . ARG A 1 188 ? 9.207 61.384 31.356 1.00 43.50 188 ARG A CA 1
ATOM 1454 C C . ARG A 1 188 ? 9.470 62.607 32.241 1.00 43.50 188 ARG A C 1
ATOM 1456 O O . ARG A 1 188 ? 8.551 63.394 32.445 1.00 43.50 188 ARG A O 1
ATOM 1463 N N . ALA A 1 189 ? 10.708 62.790 32.688 1.00 44.66 189 ALA A N 1
ATOM 1464 C CA . ALA A 1 189 ? 11.214 64.074 33.160 1.00 44.66 189 ALA A CA 1
ATOM 1465 C C . ALA A 1 189 ? 12.371 64.487 32.240 1.00 44.66 189 ALA A C 1
ATOM 1467 O O . ALA A 1 189 ? 13.369 63.778 32.122 1.00 44.66 189 ALA A O 1
ATOM 1468 N N . ARG A 1 190 ? 12.175 65.596 31.525 1.00 40.66 190 ARG A N 1
ATOM 1469 C CA . ARG A 1 190 ? 13.211 66.372 30.839 1.00 40.66 190 ARG A CA 1
ATOM 1470 C C . ARG A 1 190 ? 13.457 67.617 31.693 1.00 40.66 190 ARG A C 1
ATOM 1472 O O . ARG A 1 190 ? 12.466 68.264 32.009 1.00 40.66 190 ARG A O 1
ATOM 1479 N N . GLN A 1 191 ? 14.745 67.933 31.894 1.00 40.66 191 GLN A N 1
ATOM 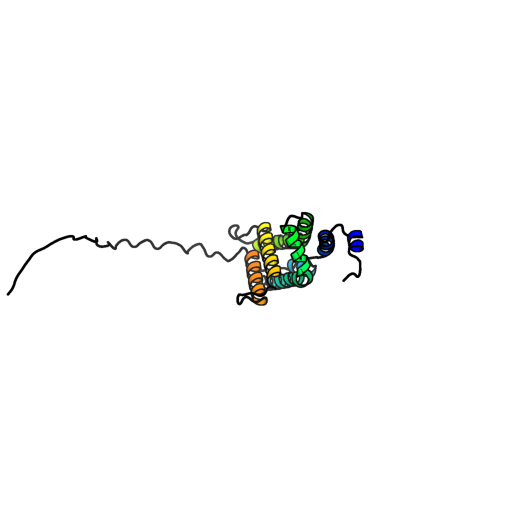1480 C CA . GLN A 1 191 ? 15.339 69.276 32.089 1.00 40.66 191 GLN A CA 1
ATOM 1481 C C . GLN A 1 191 ? 14.961 70.017 33.391 1.00 40.66 191 GLN A C 1
ATOM 1483 O O . GLN A 1 191 ? 13.843 69.888 33.862 1.00 40.66 191 GLN A O 1
ATOM 1488 N N . ALA A 1 192 ? 15.804 70.826 34.032 1.00 39.34 192 ALA A N 1
ATOM 1489 C CA . ALA A 1 192 ? 17.211 71.213 33.897 1.00 39.34 192 ALA A CA 1
ATOM 1490 C C . ALA A 1 192 ? 17.605 71.954 35.205 1.00 39.34 192 ALA A C 1
ATOM 1492 O O . ALA A 1 192 ? 16.716 72.388 35.930 1.00 39.34 192 ALA A O 1
ATOM 1493 N N . GLU A 1 193 ? 18.916 72.037 35.452 1.00 40.56 193 GLU A N 1
ATOM 1494 C CA . GLU A 1 193 ? 19.678 73.145 36.078 1.00 40.56 193 GLU A CA 1
ATOM 1495 C C . GLU A 1 193 ? 19.215 73.807 37.392 1.00 40.56 193 GLU A C 1
ATOM 1497 O O . GLU A 1 193 ? 18.182 74.457 37.461 1.00 40.56 193 GLU A O 1
ATOM 1502 N N . ASP A 1 194 ? 20.059 73.671 38.421 1.00 44.06 194 ASP A N 1
ATOM 1503 C CA . ASP A 1 194 ? 20.771 74.741 39.160 1.00 44.06 194 ASP A CA 1
ATOM 1504 C C . ASP A 1 194 ? 21.423 74.054 40.383 1.00 44.06 194 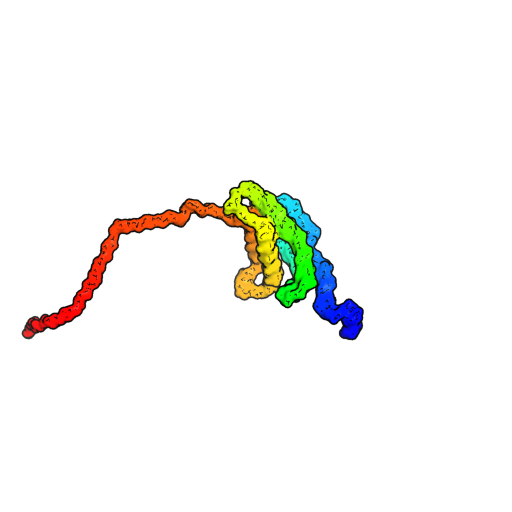ASP A C 1
ATOM 1506 O O . ASP A 1 194 ? 20.824 73.192 41.015 1.00 44.06 194 ASP A O 1
ATOM 1510 N N . GLY A 1 195 ? 22.691 74.233 40.743 1.00 39.97 195 GLY A N 1
ATOM 1511 C CA . GLY A 1 195 ? 23.421 75.485 40.837 1.00 39.97 195 GLY A CA 1
ATOM 1512 C C . GLY A 1 195 ? 23.853 75.671 42.300 1.00 39.97 195 GLY A C 1
ATOM 1513 O O . GLY A 1 195 ? 23.121 76.249 43.089 1.00 39.97 195 GLY A O 1
ATOM 1514 N N . THR A 1 196 ? 25.071 75.206 42.614 1.00 43.25 196 THR A N 1
ATOM 1515 C CA . THR A 1 196 ? 26.004 75.787 43.611 1.00 43.25 196 THR A CA 1
ATOM 1516 C C . THR A 1 196 ? 25.811 75.516 45.120 1.00 43.25 196 THR A C 1
ATOM 1518 O O . THR A 1 196 ? 24.748 75.759 45.683 1.00 43.25 196 THR A O 1
ATOM 1521 N N . THR A 1 197 ? 26.923 75.119 45.777 1.00 43.28 197 THR A N 1
ATOM 1522 C CA . THR A 1 197 ? 27.493 75.513 47.110 1.00 43.28 197 THR A CA 1
ATOM 1523 C C . THR A 1 197 ? 28.044 74.269 47.841 1.00 43.28 197 THR A C 1
ATOM 1525 O O . THR A 1 197 ? 27.361 73.255 47.880 1.00 43.28 197 THR A O 1
ATOM 1528 N N . GLY A 1 198 ? 29.240 74.205 48.437 1.00 43.59 198 GLY A N 1
ATOM 1529 C CA . GLY A 1 198 ? 30.275 75.188 48.790 1.00 43.59 198 GLY A CA 1
ATOM 1530 C C . GLY A 1 198 ? 31.654 74.497 48.838 1.00 43.59 198 GLY A C 1
ATOM 1531 O O . GLY A 1 198 ? 31.723 73.273 48.750 1.00 43.59 198 GLY A O 1
ATOM 1532 N N . ALA A 1 199 ? 32.744 75.252 48.705 1.00 41.50 199 ALA A N 1
ATOM 1533 C CA . ALA A 1 199 ? 33.477 75.959 49.770 1.00 41.50 199 ALA A CA 1
ATOM 1534 C C . ALA A 1 199 ? 34.704 75.143 50.201 1.00 41.50 199 ALA A C 1
ATOM 1536 O O . ALA A 1 199 ? 34.520 73.988 50.639 1.00 41.50 199 ALA A O 1
#

Organism: NCBI:txid439228

pLDDT: mean 83.01, std 19.07, range [39.34, 98.5]

InterPro domains:
  IPR011075 Tetracyclin repressor-like, C-terminal domain [PF19352] (40-134)
  IPR036271 Tetracyclin repressor-like, C-terminal domain superfamily [SSF48498] (50-162)

Radius of gyration: 30.13 Å; chains: 1; bounding box: 53×90×84 Å